Protein AF-A0A1F9YV49-F1 (afdb_monomer)

Sequence (266 aa):
MVKNIKLKANAKINLFLDILNKRKDGYHNLKTVFQEVSLSDEIYIEQIEIGIKIVCNDPNIPTDSRNLVYKAADLIKKYSKIDKGIQIKITKGIPVGAGLGGGSSDAASVLKGLNKMWQLKLSKKVLINIAKKIGADVPFFIEGGRCSATGIGDILKPVSVKKKEWYVIVKPCFEISTKYVYSQLTKINKNSKITEHYNELENVVIPIYPEIGKIKEKLVTYGAQFSLMSGSGSCVFGVINNEKIGNKITSLLKKDRYSAWLVHTV

pLDDT: mean 94.17, std 7.57, range [47.09, 98.81]

Nearest PDB structures (foldseek):
  4emd-assembly1_A  TM=9.322E-01  e=1.072E-25  Mycobacteroides abscessus ATCC 19977
  4ed4-assembly1_A  TM=9.105E-01  e=1.385E-24  Mycobacteroides abscessus ATCC 19977
  8ckh-assembly1_B  TM=8.987E-01  e=3.811E-24  Klebsiella pneumoniae
  3pyf-assembly1_A  TM=9.162E-01  e=1.112E-23  Mycobacterium tuberculosis
  2v8p-assembly2_B  TM=8.577E-01  e=4.472E-25  Aquifex aeolicus

Solvent-accessible surface area (backbone atoms only — not comparable to full-atom values): 14027 Å² total; per-residue (Å²): 114,57,65,59,52,79,47,73,19,44,24,40,39,40,58,20,37,41,61,74,45,80,45,95,87,73,49,48,36,31,43,34,28,43,35,31,27,63,50,33,24,41,39,36,40,35,65,43,78,70,57,81,46,51,46,60,76,50,86,87,56,68,57,46,80,86,23,48,46,45,47,30,50,52,52,53,29,65,72,67,71,52,76,70,7,34,38,37,40,40,43,78,61,46,66,75,57,25,34,27,53,41,64,33,14,44,14,26,39,47,44,55,46,50,36,59,33,65,62,65,76,70,50,70,70,57,53,30,62,56,24,58,77,70,36,49,60,12,26,50,50,60,72,48,39,32,28,40,23,28,52,71,46,60,47,74,44,81,48,91,76,93,67,88,47,33,32,34,40,36,37,60,102,63,68,35,58,55,71,58,57,64,69,64,63,83,72,76,70,80,81,85,66,93,58,86,68,42,45,58,54,50,78,59,44,29,83,79,41,52,65,57,51,52,51,36,52,50,38,36,76,60,65,23,82,43,53,46,50,14,60,65,16,42,20,34,33,19,42,28,96,42,68,72,57,26,54,53,38,32,53,53,41,42,73,72,70,36,50,54,42,69,34,32,58,91

Foldseek 3Di:
DAQKDKDWLFWKFWQAKAFDQQDPVRFTKIKTKIFTKPQTKMKMKGWDAADEFEAEPDPVADRDPVQLLNLLLVLVCVVQVPGIYMYMYIYDRDDPLFLGCHSLSNSLRSNVGCCVNVVVPDDLVRSLVSSVVRDLCNNDNSVHGIWIATDSNSRTDDDDDPDKWKKKKWADPDHDDLVVLSVQCPDRDPPPDPDSGDHSSCVRCCVVPVVQVVVQVLLVVLPFPGKDGGRNRDMIMGTHPDDVSNVSSQVVVVVVVIHMDMIIGD

Secondary structure (DSSP, 8-state):
--SEEEEEEEEEEEEEEEEEEE-TTS-EEEEEEEEEEEEEEEEEEEEESSSEEEEESSTTS--STTSHHHHHHHHHHHHHT---EEEEEEE--SPTTSSS-HHHHHHHHHHHHHHHHTT----HHHHHHHHTTT-TTHHHHHH-SEEEEETTTTEEEE----S--EEEEEE-S----HHHHHHT--------S--SS-BTTHHHHHHH-HHHHHHHHHHHHTT-SEEEE-TTSS-EEEEES-HHHHHHHHHHHHHTT-EEEEEEB-

Structure (mmCIF, N/CA/C/O backbone):
data_AF-A0A1F9YV49-F1
#
_entry.id   AF-A0A1F9YV49-F1
#
loop_
_atom_site.group_PDB
_atom_site.id
_atom_site.type_symbol
_atom_site.label_atom_id
_atom_site.label_alt_id
_atom_site.label_comp_id
_atom_site.label_asym_id
_atom_site.label_entity_id
_atom_site.label_seq_id
_atom_site.pdbx_PDB_ins_code
_atom_site.Cartn_x
_atom_site.Cartn_y
_atom_site.Cartn_z
_atom_site.occupancy
_atom_site.B_iso_or_equiv
_atom_site.auth_seq_id
_atom_site.auth_comp_id
_atom_site.auth_asym_id
_atom_site.auth_atom_id
_atom_site.pdbx_PDB_model_num
ATOM 1 N N . MET A 1 1 ? 16.330 -13.858 -19.205 1.00 77.94 1 MET A N 1
ATOM 2 C CA . MET A 1 1 ? 15.117 -13.019 -19.050 1.00 77.94 1 MET A CA 1
ATOM 3 C C . MET A 1 1 ? 13.896 -13.899 -19.242 1.00 77.94 1 MET A C 1
ATOM 5 O O . MET A 1 1 ? 13.931 -14.735 -20.136 1.00 77.94 1 MET A O 1
ATOM 9 N N . VAL A 1 2 ? 12.854 -13.749 -18.425 1.00 90.00 2 VAL A N 1
ATOM 10 C CA . VAL A 1 2 ? 11.573 -14.452 -18.645 1.00 90.00 2 VAL A CA 1
ATOM 11 C C . VAL A 1 2 ? 10.635 -13.573 -19.473 1.00 90.00 2 VAL A C 1
ATOM 13 O O . VAL A 1 2 ? 10.780 -12.352 -19.457 1.00 90.00 2 VAL A O 1
ATOM 16 N N . LYS A 1 3 ? 9.709 -14.177 -20.229 1.00 92.06 3 LYS A N 1
ATOM 17 C CA . LYS A 1 3 ? 8.757 -13.428 -21.072 1.00 92.06 3 LYS A CA 1
ATOM 18 C C . LYS A 1 3 ? 7.587 -12.844 -20.280 1.00 92.06 3 LYS A C 1
ATOM 20 O O . LYS A 1 3 ? 6.987 -11.878 -20.738 1.00 92.06 3 LYS A O 1
ATOM 25 N N . ASN A 1 4 ? 7.274 -13.415 -19.119 1.00 97.25 4 ASN A N 1
ATOM 26 C CA . ASN A 1 4 ? 6.215 -12.934 -18.243 1.00 97.25 4 ASN A CA 1
ATOM 27 C C . ASN A 1 4 ? 6.520 -13.204 -16.762 1.00 97.25 4 ASN A C 1
ATOM 29 O O . ASN A 1 4 ? 7.416 -13.983 -16.427 1.00 97.25 4 ASN A O 1
ATOM 33 N N . ILE A 1 5 ? 5.789 -12.528 -15.876 1.00 98.44 5 ILE A N 1
ATOM 34 C CA . ILE A 1 5 ? 5.844 -12.724 -14.426 1.00 98.44 5 ILE A CA 1
ATOM 35 C C . ILE A 1 5 ? 4.505 -12.349 -13.777 1.00 98.44 5 ILE A C 1
ATOM 37 O O . ILE A 1 5 ? 3.881 -11.360 -14.159 1.00 98.44 5 ILE A O 1
ATOM 41 N N . LYS A 1 6 ? 4.082 -13.121 -12.766 1.00 98.44 6 LYS A N 1
ATOM 42 C CA . LYS A 1 6 ? 2.935 -12.813 -11.896 1.00 98.44 6 LYS A CA 1
ATOM 43 C C . LYS A 1 6 ? 3.417 -12.440 -10.492 1.00 98.44 6 LYS A C 1
ATOM 45 O O . LYS A 1 6 ? 4.327 -13.077 -9.959 1.00 98.44 6 LYS A O 1
ATOM 50 N N . LEU A 1 7 ? 2.827 -11.404 -9.905 1.00 98.38 7 LEU A N 1
ATOM 51 C CA . LEU A 1 7 ? 3.205 -10.812 -8.621 1.00 98.38 7 LEU A CA 1
ATOM 52 C C . LEU A 1 7 ? 1.947 -10.475 -7.814 1.00 98.38 7 LEU A C 1
ATOM 54 O O . LEU A 1 7 ? 0.894 -10.200 -8.389 1.00 98.38 7 LEU A O 1
ATOM 58 N N . LYS A 1 8 ? 2.081 -10.450 -6.486 1.00 98.31 8 LYS A N 1
ATOM 59 C CA . LYS A 1 8 ? 1.086 -9.856 -5.588 1.00 98.31 8 LYS A CA 1
ATOM 60 C C . LYS A 1 8 ? 1.532 -8.454 -5.193 1.00 98.31 8 LYS A C 1
ATOM 62 O O . LYS A 1 8 ? 2.688 -8.276 -4.810 1.00 98.31 8 LYS A O 1
ATOM 67 N N . ALA A 1 9 ? 0.611 -7.502 -5.267 1.00 98.56 9 ALA A N 1
ATOM 68 C CA . ALA A 1 9 ? 0.773 -6.141 -4.779 1.00 98.56 9 ALA A CA 1
ATOM 69 C C . ALA A 1 9 ? -0.064 -5.992 -3.506 1.00 98.56 9 ALA A C 1
ATOM 71 O O . ALA A 1 9 ? -1.271 -5.784 -3.566 1.00 98.56 9 ALA A O 1
ATOM 72 N N . ASN A 1 10 ? 0.558 -6.194 -2.345 1.00 98.56 10 ASN A N 1
ATOM 73 C CA . ASN A 1 10 ? -0.125 -6.180 -1.050 1.00 98.56 10 ASN A CA 1
ATOM 74 C C . ASN A 1 10 ? -0.544 -4.767 -0.631 1.00 98.56 10 ASN A C 1
ATOM 76 O O . ASN A 1 10 ? 0.072 -3.782 -1.022 1.00 98.56 10 ASN A O 1
ATOM 80 N N . ALA A 1 11 ? -1.574 -4.661 0.196 1.00 98.44 11 ALA A N 1
ATOM 81 C CA . ALA A 1 11 ? -2.031 -3.420 0.792 1.00 98.44 11 ALA A CA 1
ATOM 82 C C . ALA A 1 11 ? -1.152 -3.037 1.982 1.00 98.44 11 ALA A C 1
ATOM 84 O O . ALA A 1 11 ? -0.384 -3.842 2.512 1.00 98.44 11 ALA A O 1
ATOM 85 N N . LYS A 1 12 ? -1.327 -1.805 2.454 1.00 97.88 12 LYS A N 1
ATOM 86 C CA . LYS A 1 12 ? -0.821 -1.363 3.751 1.00 97.88 12 LYS A CA 1
ATOM 87 C C . LYS A 1 12 ? -1.938 -0.883 4.659 1.00 97.88 12 LYS A C 1
ATOM 89 O O . LYS A 1 12 ? -2.999 -0.474 4.189 1.00 97.88 12 LYS A O 1
ATOM 94 N N . ILE A 1 13 ? -1.643 -0.845 5.949 1.00 97.69 13 ILE A N 1
ATOM 95 C CA . ILE A 1 13 ? -2.371 -0.068 6.953 1.00 97.69 13 ILE A CA 1
ATOM 96 C C . ILE A 1 13 ? -1.404 0.851 7.706 1.00 97.69 13 ILE A C 1
ATOM 98 O O . ILE A 1 13 ? -0.197 0.596 7.752 1.00 97.69 13 ILE A O 1
ATOM 102 N N . ASN A 1 14 ? -1.929 1.933 8.282 1.00 96.19 14 ASN A N 1
ATOM 103 C CA . ASN A 1 14 ? -1.192 2.818 9.185 1.00 96.19 14 ASN A CA 1
ATOM 104 C C . ASN A 1 14 ? -1.536 2.446 10.631 1.00 96.19 14 ASN A C 1
ATOM 106 O O . ASN A 1 14 ? -2.620 2.772 11.099 1.00 96.19 14 ASN A O 1
ATOM 110 N N . LEU A 1 15 ? -0.619 1.781 11.337 1.00 94.88 15 LEU A N 1
ATOM 111 C CA . LEU A 1 15 ? -0.770 1.478 12.769 1.00 94.88 15 LEU A CA 1
ATOM 112 C C . LEU A 1 15 ? -0.620 2.729 13.645 1.00 94.88 15 LEU A C 1
ATOM 114 O O . LEU A 1 15 ? -1.060 2.752 14.790 1.00 94.88 15 LEU A O 1
ATOM 118 N N . PHE A 1 16 ? 0.013 3.757 13.086 1.00 94.88 16 PHE A N 1
ATOM 119 C CA . PHE A 1 16 ? 0.186 5.075 13.669 1.00 94.88 16 PHE A CA 1
ATOM 120 C C . PHE A 1 16 ? 0.326 6.095 12.535 1.00 94.88 16 PHE A C 1
ATOM 122 O O . PHE A 1 16 ? 0.978 5.783 11.537 1.00 94.88 16 PHE A O 1
ATOM 129 N N . LEU A 1 17 ? -0.241 7.291 12.678 1.00 94.25 17 LEU A N 1
ATOM 130 C CA . LEU A 1 17 ? -0.086 8.423 11.769 1.00 94.25 17 LEU A CA 1
ATOM 131 C C . LEU A 1 17 ? -0.240 9.740 12.540 1.00 94.25 17 LEU A C 1
ATOM 133 O O . LEU A 1 17 ? -1.328 10.092 12.986 1.00 94.25 17 LEU A O 1
ATOM 137 N N . ASP A 1 18 ? 0.854 10.480 12.646 1.00 93.25 18 ASP A N 1
ATOM 138 C CA . ASP A 1 18 ? 0.924 11.792 13.281 1.00 93.25 18 ASP A CA 1
ATOM 139 C C . ASP A 1 18 ? 1.430 12.825 12.273 1.00 93.25 18 ASP A C 1
ATOM 141 O O . ASP A 1 18 ? 2.413 12.588 11.560 1.00 93.25 18 ASP A O 1
ATOM 145 N N . ILE A 1 19 ? 0.736 13.957 12.189 1.00 92.50 19 ILE A N 1
ATOM 146 C CA . ILE A 1 19 ? 1.076 15.051 11.282 1.00 92.50 19 ILE A CA 1
ATOM 147 C C . ILE A 1 19 ? 1.855 16.085 12.087 1.00 92.50 19 ILE A C 1
ATOM 149 O O . ILE A 1 19 ? 1.333 16.681 13.013 1.00 92.50 19 ILE A O 1
ATOM 153 N N . LEU A 1 20 ? 3.116 16.324 11.728 1.00 91.19 20 LEU A N 1
ATOM 154 C CA . LEU A 1 20 ? 4.028 17.137 12.536 1.00 91.19 20 LEU A CA 1
ATOM 155 C C . LEU A 1 20 ? 3.944 18.625 12.194 1.00 91.19 20 LEU A C 1
ATOM 157 O O . LEU A 1 20 ? 3.973 19.481 13.073 1.00 91.19 20 LEU A O 1
ATOM 161 N N . ASN A 1 21 ? 3.933 18.947 10.900 1.00 91.44 21 ASN A N 1
ATOM 162 C CA . ASN A 1 21 ? 3.817 20.313 10.391 1.00 91.44 21 ASN A CA 1
ATOM 163 C C . ASN A 1 21 ? 3.544 20.313 8.884 1.00 91.44 21 ASN A C 1
ATOM 165 O O . ASN A 1 21 ? 3.878 19.361 8.173 1.00 91.44 21 ASN A O 1
ATOM 169 N N . LYS A 1 22 ? 2.980 21.419 8.392 1.00 91.31 22 LYS A N 1
ATOM 170 C CA . LYS A 1 22 ? 2.869 21.704 6.961 1.00 91.31 22 LYS A CA 1
ATOM 171 C C . LYS A 1 22 ? 4.183 22.283 6.436 1.00 91.31 22 LYS A C 1
ATOM 173 O O . LYS A 1 22 ? 4.782 23.164 7.049 1.00 91.31 22 LYS A O 1
ATOM 178 N N . ARG A 1 23 ? 4.628 21.783 5.290 1.00 91.81 23 ARG A N 1
ATOM 179 C CA . ARG A 1 23 ? 5.847 22.195 4.594 1.00 91.81 23 ARG A CA 1
ATOM 180 C C . ARG A 1 23 ? 5.560 23.351 3.636 1.00 91.81 23 ARG A C 1
ATOM 182 O O . ARG A 1 23 ? 4.424 23.570 3.218 1.00 91.81 23 ARG A O 1
ATOM 189 N N . LYS A 1 24 ? 6.621 24.051 3.222 1.00 92.19 24 LYS A N 1
ATOM 190 C CA . LYS A 1 24 ? 6.543 25.135 2.222 1.00 92.19 24 LYS A CA 1
ATOM 191 C C . LYS A 1 24 ? 6.104 24.646 0.836 1.00 92.19 24 LYS A C 1
ATOM 193 O O . LYS A 1 24 ? 5.492 25.401 0.096 1.00 92.19 24 LYS A O 1
ATOM 198 N N . ASP A 1 25 ? 6.386 23.387 0.508 1.00 89.62 25 ASP A N 1
ATOM 199 C CA . ASP A 1 25 ? 6.012 22.732 -0.756 1.00 89.62 25 ASP A CA 1
ATOM 200 C C . ASP A 1 25 ? 4.554 22.220 -0.778 1.00 89.62 25 ASP A C 1
ATOM 202 O O . ASP A 1 25 ? 4.140 21.559 -1.728 1.00 89.62 25 ASP A O 1
ATOM 206 N N . GLY A 1 26 ? 3.764 22.508 0.263 1.00 86.50 26 GLY A N 1
ATOM 207 C CA . GLY A 1 26 ? 2.360 22.108 0.371 1.00 86.50 26 GLY A CA 1
ATOM 208 C C . GLY A 1 26 ? 2.129 20.701 0.931 1.00 86.50 26 GLY A C 1
ATOM 209 O O . GLY A 1 26 ? 0.985 20.369 1.248 1.00 86.50 26 GLY A O 1
ATOM 210 N N . TYR A 1 27 ? 3.182 19.896 1.113 1.00 90.00 27 TYR A N 1
ATOM 211 C CA . TYR A 1 27 ? 3.100 18.601 1.794 1.00 90.00 27 TYR A CA 1
ATOM 212 C C . TYR A 1 27 ? 3.111 18.761 3.318 1.00 90.00 27 TYR A C 1
ATOM 214 O O . TYR A 1 27 ? 3.221 19.862 3.854 1.00 90.00 27 TYR A O 1
ATOM 222 N N . HIS A 1 28 ? 3.010 17.642 4.033 1.00 92.38 28 HIS A N 1
ATOM 223 C CA . HIS A 1 28 ? 3.126 17.604 5.485 1.00 92.38 28 HIS A CA 1
ATOM 224 C C . HIS A 1 28 ? 4.261 16.674 5.891 1.00 92.38 28 HIS A C 1
ATOM 226 O O . HIS A 1 28 ? 4.399 15.580 5.345 1.00 92.38 28 HIS A O 1
ATOM 232 N N . ASN A 1 29 ? 5.070 17.118 6.851 1.00 93.31 29 ASN A N 1
ATOM 233 C CA . ASN A 1 29 ? 5.962 16.213 7.555 1.00 93.31 29 ASN A CA 1
ATOM 234 C C . ASN A 1 29 ? 5.110 15.354 8.492 1.00 93.31 29 ASN A C 1
ATOM 236 O O . ASN A 1 29 ? 4.282 15.888 9.230 1.00 93.31 29 ASN A O 1
ATOM 240 N N . LEU A 1 30 ? 5.320 14.045 8.468 1.00 94.00 30 LEU A N 1
ATOM 241 C CA . LEU A 1 30 ? 4.557 13.076 9.239 1.00 94.00 30 LEU A CA 1
ATOM 242 C C . LEU A 1 30 ? 5.473 12.066 9.928 1.00 94.00 30 LEU A C 1
ATOM 244 O O . LEU A 1 30 ? 6.631 11.886 9.543 1.00 94.00 30 LEU A O 1
ATOM 248 N N . LYS A 1 31 ? 4.936 11.405 10.950 1.00 94.62 31 LYS A N 1
ATOM 249 C CA . LYS A 1 31 ? 5.499 10.208 11.575 1.00 94.62 31 LYS A CA 1
ATOM 250 C C . LYS A 1 31 ? 4.447 9.111 11.490 1.00 94.62 31 LYS A C 1
ATOM 252 O O . LYS A 1 31 ? 3.323 9.297 11.938 1.00 94.62 31 LYS A O 1
ATOM 257 N N . THR A 1 32 ? 4.788 7.970 10.906 1.00 95.38 32 THR A N 1
ATOM 258 C CA . THR A 1 32 ? 3.835 6.872 10.687 1.00 95.38 32 THR A CA 1
ATOM 259 C C . THR A 1 32 ? 4.480 5.518 10.940 1.00 95.38 32 THR A C 1
ATOM 261 O O . THR A 1 32 ? 5.698 5.371 10.829 1.00 95.38 32 THR A O 1
ATOM 264 N N . VAL A 1 33 ? 3.662 4.519 11.259 1.00 96.00 33 VAL A N 1
ATOM 265 C CA . VAL A 1 33 ? 4.060 3.108 11.245 1.00 96.00 33 VAL A CA 1
ATOM 266 C C . VAL A 1 33 ? 3.201 2.388 10.216 1.00 96.00 33 VAL A C 1
ATOM 268 O O . VAL A 1 33 ? 1.996 2.226 10.399 1.00 96.00 33 VAL A O 1
ATOM 271 N N . PHE A 1 34 ? 3.824 1.979 9.117 1.00 97.06 34 PHE A N 1
ATOM 272 C CA . PHE A 1 34 ? 3.189 1.187 8.072 1.00 97.06 34 PHE A CA 1
ATOM 273 C C . PHE A 1 34 ? 3.297 -0.303 8.381 1.00 97.06 34 PHE A C 1
ATOM 275 O O . PHE A 1 34 ? 4.349 -0.771 8.821 1.00 97.06 34 PHE A O 1
ATOM 282 N N . GLN A 1 35 ? 2.237 -1.046 8.076 1.00 97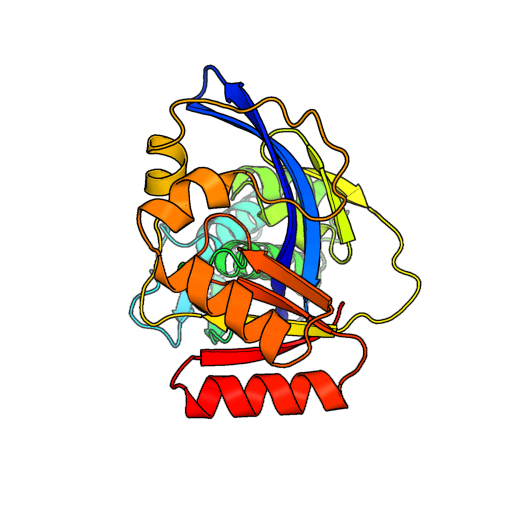.50 35 GLN A N 1
ATOM 283 C CA . GLN A 1 35 ? 2.226 -2.505 8.045 1.00 97.50 35 GLN A CA 1
ATOM 284 C C . GLN A 1 35 ? 1.685 -2.988 6.700 1.00 97.50 35 GLN A C 1
ATOM 286 O O . GLN A 1 35 ? 0.565 -2.639 6.334 1.00 97.50 35 GLN A O 1
ATOM 291 N N . GLU A 1 36 ? 2.446 -3.823 5.999 1.00 98.06 36 GLU A N 1
ATOM 292 C CA . GLU A 1 36 ? 2.007 -4.539 4.799 1.00 98.06 36 GLU A CA 1
ATOM 293 C C . GLU A 1 36 ? 1.091 -5.709 5.192 1.00 98.06 36 GLU A C 1
ATOM 295 O O . GLU A 1 36 ? 1.392 -6.467 6.116 1.00 98.06 36 GLU A O 1
ATOM 300 N N . VAL A 1 37 ? -0.048 -5.860 4.523 1.00 98.31 37 VAL A N 1
ATOM 301 C CA . VAL A 1 37 ? -1.064 -6.862 4.873 1.00 98.31 37 VAL A CA 1
ATOM 302 C C . VAL A 1 37 ? -1.479 -7.693 3.667 1.00 98.31 37 VAL A C 1
ATOM 304 O O . VAL A 1 37 ? -1.375 -7.253 2.530 1.00 98.31 37 VAL A O 1
ATOM 307 N N . SER A 1 38 ? -1.979 -8.902 3.914 1.00 98.06 38 SER A N 1
ATOM 308 C CA . SER A 1 38 ? -2.208 -9.924 2.884 1.00 98.06 38 SER A CA 1
ATOM 309 C C . SER A 1 38 ? -3.298 -9.619 1.843 1.00 98.06 38 SER A C 1
ATOM 311 O O . SER A 1 38 ? -3.379 -10.324 0.831 1.00 98.06 38 SER A O 1
ATOM 313 N N . LEU A 1 39 ? -4.124 -8.583 2.045 1.00 98.56 39 LEU A N 1
ATOM 314 C CA . LEU A 1 39 ? -5.030 -8.087 1.002 1.00 98.56 39 LEU A CA 1
ATOM 315 C C . LEU A 1 39 ? -4.196 -7.541 -0.152 1.00 98.56 39 LEU A C 1
ATOM 317 O O . LEU A 1 39 ? -3.339 -6.700 0.074 1.00 98.56 39 LEU A O 1
ATOM 321 N N . SER A 1 40 ? -4.428 -8.010 -1.371 1.00 98.56 40 SER A N 1
ATOM 322 C CA . SER A 1 40 ? -3.549 -7.702 -2.498 1.00 98.56 40 SER A CA 1
ATOM 323 C C . SER A 1 40 ? -4.300 -7.547 -3.808 1.00 98.56 40 SER A C 1
ATOM 325 O O . SER A 1 40 ? -5.389 -8.091 -3.989 1.00 98.56 40 SER A O 1
ATOM 327 N N . ASP A 1 41 ? -3.677 -6.813 -4.721 1.00 98.62 41 ASP A N 1
ATOM 328 C CA . ASP A 1 41 ? -3.950 -6.885 -6.148 1.00 98.62 41 ASP A CA 1
ATOM 329 C C . ASP A 1 41 ? -3.049 -7.948 -6.793 1.00 98.62 41 ASP A C 1
ATOM 331 O O . ASP A 1 41 ? -1.984 -8.299 -6.268 1.00 98.62 41 ASP A O 1
ATOM 335 N N . GLU A 1 42 ? -3.451 -8.448 -7.959 1.00 98.69 42 GLU A N 1
ATOM 336 C CA . GLU A 1 42 ? -2.595 -9.297 -8.787 1.00 98.69 42 GLU A CA 1
ATOM 337 C C . GLU A 1 42 ? -2.047 -8.512 -9.977 1.00 98.69 42 GLU A C 1
ATOM 339 O O . GLU A 1 42 ? -2.805 -7.942 -10.766 1.00 98.69 42 GLU A O 1
ATOM 344 N N . ILE A 1 43 ? -0.724 -8.539 -10.136 1.00 98.81 43 ILE A N 1
ATOM 345 C CA . ILE A 1 43 ? -0.021 -7.921 -11.258 1.00 98.81 43 ILE A CA 1
ATOM 346 C C . ILE A 1 43 ? 0.548 -9.017 -12.146 1.00 98.81 43 ILE A C 1
ATOM 348 O O . ILE A 1 43 ? 1.322 -9.860 -11.692 1.00 98.81 43 ILE A O 1
ATOM 352 N N . TYR A 1 44 ? 0.199 -8.985 -13.424 1.00 98.75 44 TYR A N 1
ATOM 353 C CA . TYR A 1 44 ? 0.810 -9.817 -14.448 1.00 98.75 44 TYR A CA 1
ATOM 354 C C . TYR A 1 44 ? 1.500 -8.921 -15.471 1.00 98.75 44 TYR A C 1
ATOM 356 O O . TYR A 1 44 ? 0.897 -7.986 -15.990 1.00 98.75 44 TYR A O 1
ATOM 364 N N . ILE A 1 45 ? 2.775 -9.187 -15.731 1.00 98.69 45 ILE A N 1
ATOM 365 C CA . ILE A 1 45 ? 3.589 -8.437 -16.686 1.00 98.69 45 ILE A CA 1
ATOM 366 C C . ILE A 1 45 ? 4.025 -9.406 -17.767 1.00 98.69 45 ILE A C 1
ATOM 368 O O . ILE A 1 45 ? 4.546 -10.474 -17.452 1.00 98.69 45 ILE A O 1
ATOM 372 N N . GLU A 1 46 ? 3.875 -9.012 -19.020 1.00 98.12 46 GLU A N 1
ATOM 373 C CA . GLU A 1 46 ? 4.393 -9.749 -20.164 1.00 98.12 46 GLU A CA 1
ATOM 374 C C . GLU A 1 46 ? 5.106 -8.821 -21.139 1.00 98.12 46 GLU A C 1
ATOM 376 O O . GLU A 1 46 ? 4.763 -7.647 -21.289 1.00 98.12 46 GLU A O 1
ATOM 381 N N . GLN A 1 47 ? 6.136 -9.350 -21.787 1.00 97.19 47 GLN A N 1
ATOM 382 C CA . GLN A 1 47 ? 6.848 -8.638 -22.833 1.00 97.19 47 GLN A CA 1
ATOM 383 C C . GLN A 1 47 ? 5.996 -8.614 -24.110 1.00 97.19 47 GLN A C 1
ATOM 385 O O . GLN A 1 47 ? 5.527 -9.655 -24.563 1.00 97.19 47 GLN A O 1
ATOM 390 N N . ILE A 1 48 ? 5.864 -7.434 -24.708 1.00 96.69 48 ILE A N 1
ATOM 391 C CA . ILE A 1 48 ? 5.289 -7.222 -26.043 1.00 96.69 48 ILE A CA 1
ATOM 392 C C . ILE A 1 48 ? 6.338 -6.545 -26.934 1.00 96.69 48 ILE A C 1
ATOM 394 O O . ILE A 1 48 ? 7.458 -6.283 -26.488 1.00 96.69 48 ILE A O 1
ATOM 398 N N . GLU A 1 49 ? 6.003 -6.272 -28.192 1.00 91.94 49 GLU A N 1
ATOM 399 C CA . GLU A 1 49 ? 6.947 -5.663 -29.133 1.00 91.94 49 GLU A CA 1
ATOM 400 C C . GLU A 1 49 ? 7.322 -4.235 -28.716 1.00 91.94 49 GLU A C 1
ATOM 402 O O . GLU A 1 49 ? 8.487 -3.966 -28.424 1.00 91.94 49 GLU A O 1
ATOM 407 N N . ILE A 1 50 ? 6.338 -3.334 -28.613 1.00 93.12 50 ILE A N 1
ATOM 408 C CA . ILE A 1 50 ? 6.567 -1.894 -28.423 1.00 93.12 50 ILE A CA 1
ATOM 409 C C . ILE A 1 50 ? 5.615 -1.318 -27.364 1.00 93.12 50 ILE A C 1
ATOM 411 O O . ILE A 1 50 ? 4.477 -1.759 -27.210 1.00 93.12 50 ILE A O 1
ATOM 415 N N . GLY A 1 51 ? 6.088 -0.299 -26.642 1.00 94.81 51 GLY A N 1
ATOM 416 C CA . GLY A 1 51 ? 5.255 0.550 -25.786 1.00 94.81 51 GLY A CA 1
ATOM 417 C C . GLY A 1 51 ? 5.001 0.019 -24.372 1.00 94.81 51 GLY A C 1
ATOM 418 O O . GLY A 1 51 ? 5.614 -0.945 -23.913 1.00 94.81 51 GLY A O 1
ATOM 419 N N . ILE A 1 52 ? 4.122 0.712 -23.648 1.00 98.12 52 ILE A N 1
ATOM 420 C CA . ILE A 1 52 ? 3.628 0.321 -22.323 1.00 98.12 52 ILE A CA 1
ATOM 421 C C . ILE A 1 52 ? 2.108 0.273 -22.424 1.00 98.12 52 ILE A C 1
ATOM 423 O O . ILE A 1 52 ? 1.472 1.304 -22.635 1.00 98.12 52 ILE A O 1
ATOM 427 N N . LYS A 1 53 ? 1.529 -0.915 -22.268 1.00 98.25 53 LYS A N 1
ATOM 428 C CA . LYS A 1 53 ? 0.080 -1.122 -22.292 1.00 98.25 53 LYS A CA 1
ATOM 429 C C . LYS A 1 53 ? -0.402 -1.578 -20.925 1.00 98.25 53 LYS A C 1
ATOM 431 O O . LYS A 1 53 ? 0.156 -2.513 -20.359 1.00 98.25 53 LYS A O 1
ATOM 436 N N . ILE A 1 54 ? -1.448 -0.945 -20.405 1.00 98.56 54 ILE A N 1
ATOM 437 C CA . ILE A 1 54 ? -2.065 -1.331 -19.133 1.00 98.56 54 ILE A CA 1
ATOM 438 C C . ILE A 1 54 ? -3.472 -1.850 -19.405 1.00 98.56 54 ILE A C 1
ATOM 440 O O . ILE A 1 54 ? -4.229 -1.252 -20.165 1.00 98.56 54 ILE A O 1
ATOM 444 N N . VAL A 1 55 ? -3.822 -2.963 -18.769 1.00 98.06 55 VAL A N 1
ATOM 445 C CA . VAL A 1 55 ? -5.179 -3.513 -18.745 1.00 98.06 55 VAL A CA 1
ATOM 446 C C . VAL A 1 55 ? -5.588 -3.662 -17.286 1.00 98.06 55 VAL A C 1
ATOM 448 O O . VAL A 1 55 ? -4.842 -4.234 -16.497 1.00 98.06 55 VAL A O 1
ATOM 451 N N . CYS A 1 56 ? -6.761 -3.158 -16.916 1.00 97.75 56 CYS A N 1
ATOM 452 C CA . CYS A 1 56 ? -7.289 -3.233 -15.556 1.00 97.75 56 CYS A CA 1
ATOM 453 C C . CYS A 1 56 ? -8.698 -3.830 -15.590 1.00 97.75 56 CYS A C 1
ATOM 455 O O . CYS A 1 56 ? -9.452 -3.558 -16.521 1.00 97.75 56 CYS A O 1
ATOM 457 N N . ASN A 1 57 ? -9.051 -4.649 -14.597 1.00 96.75 57 ASN A N 1
ATOM 458 C CA . ASN A 1 57 ? -10.421 -5.152 -14.442 1.00 96.75 57 ASN A CA 1
ATOM 459 C C . ASN A 1 57 ? -11.397 -4.086 -13.910 1.00 96.75 57 ASN A C 1
ATOM 461 O O . ASN A 1 57 ? -12.603 -4.260 -14.052 1.00 96.75 57 ASN A O 1
ATOM 465 N N . ASP A 1 58 ? -10.890 -3.015 -13.296 1.00 94.75 58 ASP A N 1
ATOM 466 C CA . ASP A 1 58 ? -11.688 -1.866 -12.864 1.00 94.75 58 ASP A CA 1
ATOM 467 C C . ASP A 1 58 ? -11.640 -0.757 -13.934 1.00 94.75 58 ASP A C 1
ATOM 469 O O . ASP A 1 58 ? -10.554 -0.212 -14.177 1.00 94.75 58 ASP A O 1
ATOM 473 N N . PRO A 1 59 ? -12.778 -0.406 -14.568 1.00 93.25 59 PRO A N 1
ATOM 474 C CA . PRO A 1 59 ? -12.831 0.597 -15.632 1.00 93.25 59 PRO A CA 1
ATOM 475 C C . PRO A 1 59 ? -12.585 2.031 -15.139 1.00 93.25 59 PRO A C 1
ATOM 477 O O . PRO A 1 59 ? -12.294 2.907 -15.951 1.00 93.25 59 PRO A O 1
ATOM 480 N N . ASN A 1 60 ? -12.677 2.290 -13.830 1.00 90.94 60 ASN A N 1
ATOM 481 C CA . ASN A 1 60 ? -12.455 3.623 -13.263 1.00 90.94 60 ASN A CA 1
ATOM 482 C C . ASN A 1 60 ? -10.967 3.940 -13.062 1.00 90.94 60 ASN A C 1
ATOM 484 O O . ASN A 1 60 ? -10.601 5.082 -12.774 1.00 90.94 60 ASN A O 1
ATOM 488 N N . ILE A 1 61 ? -10.094 2.940 -13.200 1.00 93.44 61 ILE A N 1
ATOM 489 C CA . ILE A 1 61 ? -8.652 3.114 -13.070 1.00 93.44 61 ILE A CA 1
ATOM 490 C C . ILE A 1 61 ? -8.061 3.509 -14.429 1.00 93.44 61 ILE A C 1
ATOM 492 O O . ILE A 1 61 ? -8.171 2.740 -15.385 1.00 93.44 61 ILE A O 1
ATOM 496 N N . PRO A 1 62 ? -7.370 4.665 -14.533 1.00 95.06 62 PRO A N 1
ATOM 497 C CA . PRO A 1 62 ? -6.708 5.060 -15.771 1.00 95.06 62 PRO A CA 1
ATOM 498 C C . PRO A 1 62 ? -5.720 3.991 -16.240 1.00 95.06 62 PRO A C 1
ATOM 500 O O . PRO A 1 62 ? -4.945 3.467 -15.442 1.00 95.06 62 PRO A O 1
ATOM 503 N N . THR A 1 63 ? -5.690 3.701 -17.535 1.00 96.88 63 THR A N 1
ATOM 504 C CA . THR A 1 63 ? -4.742 2.754 -18.154 1.00 96.88 63 THR A CA 1
ATOM 505 C C . THR A 1 63 ? -3.658 3.456 -18.981 1.00 96.88 63 THR A C 1
ATOM 507 O O . THR A 1 63 ? -2.944 2.823 -19.756 1.00 96.88 63 THR A O 1
ATOM 510 N N . ASP A 1 64 ? -3.508 4.767 -18.789 1.00 95.88 64 ASP A N 1
ATOM 511 C CA . ASP A 1 64 ? -2.552 5.638 -19.475 1.00 95.88 64 ASP A CA 1
ATOM 512 C C . ASP A 1 64 ? -1.466 6.182 -18.519 1.00 95.88 64 ASP A C 1
ATOM 514 O O . ASP A 1 64 ? -1.277 5.692 -17.401 1.00 95.88 64 ASP A O 1
ATOM 518 N N . SER A 1 65 ? -0.743 7.221 -18.952 1.00 96.19 65 SER A N 1
ATOM 519 C CA . SER A 1 65 ? 0.356 7.857 -18.213 1.00 96.19 65 SER A CA 1
ATOM 520 C C . SER A 1 65 ? -0.042 8.498 -16.877 1.00 96.19 65 SER A C 1
ATOM 522 O O . SER A 1 65 ? 0.830 8.809 -16.055 1.00 96.19 65 SER A O 1
ATOM 524 N N . ARG A 1 66 ? -1.344 8.661 -16.605 1.00 95.38 66 ARG A N 1
ATOM 525 C CA . ARG A 1 66 ? -1.845 9.098 -15.294 1.00 95.38 66 ARG A CA 1
ATOM 526 C C . ARG A 1 66 ? -1.670 8.008 -14.232 1.00 95.38 66 ARG A C 1
ATOM 528 O O . ARG A 1 66 ? -1.543 8.342 -13.053 1.00 95.38 66 ARG A O 1
ATOM 535 N N . ASN A 1 67 ? -1.604 6.732 -14.623 1.00 97.25 67 ASN A N 1
ATOM 536 C CA . ASN A 1 67 ? -1.438 5.600 -13.710 1.00 97.25 67 ASN A CA 1
ATOM 537 C C . ASN A 1 67 ? 0.003 5.499 -13.168 1.00 97.25 67 ASN A C 1
ATOM 539 O O . ASN A 1 67 ? 0.979 5.585 -13.916 1.00 97.25 67 ASN A O 1
ATOM 543 N N . LEU A 1 68 ? 0.159 5.259 -11.861 1.00 97.94 68 LEU A N 1
ATOM 544 C CA . LEU A 1 68 ? 1.472 5.065 -11.231 1.00 97.94 68 LEU A CA 1
ATOM 545 C C . LEU A 1 68 ? 2.223 3.847 -11.788 1.00 97.94 68 LEU A C 1
ATOM 547 O O . LEU A 1 68 ? 3.449 3.876 -11.864 1.00 97.94 68 LEU A O 1
ATOM 551 N N . VAL A 1 69 ? 1.504 2.812 -12.231 1.00 98.44 69 VAL A N 1
ATOM 552 C CA . VAL A 1 69 ? 2.071 1.644 -12.921 1.00 98.44 69 VAL A CA 1
ATOM 553 C C . VAL A 1 69 ? 2.756 2.041 -14.225 1.00 98.44 69 VAL A C 1
ATOM 555 O O . VAL A 1 69 ? 3.869 1.584 -14.488 1.00 98.44 69 VAL A O 1
ATOM 558 N N . TYR A 1 70 ? 2.144 2.937 -15.008 1.00 98.50 70 TYR A N 1
ATOM 559 C CA . TYR A 1 70 ? 2.763 3.456 -16.227 1.00 98.50 70 TYR A CA 1
ATOM 560 C C . TYR A 1 70 ? 4.065 4.180 -15.889 1.00 98.50 70 TYR A C 1
ATOM 562 O O . TYR A 1 70 ? 5.107 3.911 -16.482 1.00 98.50 70 TYR A O 1
ATOM 570 N N . LYS A 1 71 ? 4.025 5.067 -14.887 1.00 98.44 71 LYS A N 1
ATOM 571 C CA . LYS A 1 71 ? 5.201 5.824 -14.434 1.00 98.44 71 LYS A CA 1
ATOM 572 C C . LYS A 1 71 ? 6.319 4.901 -13.944 1.00 98.44 71 LYS A C 1
ATOM 574 O O . LYS A 1 71 ? 7.482 5.143 -14.254 1.00 98.44 71 LYS A O 1
ATOM 579 N N . ALA A 1 72 ? 5.982 3.836 -13.214 1.00 98.56 72 ALA A N 1
ATOM 580 C CA . ALA A 1 72 ? 6.940 2.831 -12.757 1.00 98.56 72 ALA A CA 1
ATOM 581 C C . ALA A 1 72 ? 7.648 2.140 -13.926 1.00 98.56 72 ALA A C 1
ATOM 583 O O . ALA A 1 72 ? 8.879 2.089 -13.962 1.00 98.56 72 ALA A O 1
ATOM 584 N N . ALA A 1 73 ? 6.863 1.650 -14.886 1.00 98.31 73 ALA A N 1
ATOM 585 C CA . ALA A 1 73 ? 7.349 1.022 -16.103 1.00 98.31 73 ALA A CA 1
ATOM 586 C C . ALA A 1 73 ? 8.256 1.951 -16.918 1.00 98.31 73 ALA A C 1
ATOM 588 O O . ALA A 1 73 ? 9.374 1.578 -17.267 1.00 98.31 73 ALA A O 1
ATOM 589 N N . ASP A 1 74 ? 7.795 3.171 -17.183 1.00 98.00 74 ASP A N 1
ATOM 590 C CA . ASP A 1 74 ? 8.528 4.169 -17.960 1.00 98.00 74 ASP A CA 1
ATOM 591 C C . ASP A 1 74 ? 9.867 4.532 -17.298 1.00 98.00 74 ASP A C 1
ATOM 593 O O . ASP A 1 74 ? 10.916 4.509 -17.946 1.00 98.00 74 ASP A O 1
ATOM 597 N N . LEU A 1 75 ? 9.871 4.780 -15.983 1.00 98.19 75 LEU A N 1
ATOM 598 C CA . LEU A 1 75 ? 11.089 5.141 -15.257 1.00 98.19 75 LEU A CA 1
ATOM 599 C C . LEU A 1 75 ? 12.129 4.019 -15.246 1.00 98.19 75 LEU A C 1
ATOM 601 O O . LEU A 1 75 ? 13.311 4.297 -15.452 1.00 98.19 75 LEU A O 1
ATOM 605 N N . ILE A 1 76 ? 11.731 2.763 -15.016 1.00 97.81 76 ILE A N 1
ATOM 606 C CA . ILE A 1 76 ? 12.695 1.654 -14.996 1.00 97.81 76 ILE A CA 1
ATOM 607 C C . ILE A 1 76 ? 13.167 1.275 -16.407 1.00 97.81 76 ILE A C 1
ATOM 609 O O . ILE A 1 76 ? 14.336 0.920 -16.565 1.00 97.81 76 ILE A O 1
ATOM 613 N N . LYS A 1 77 ? 12.326 1.429 -17.444 1.00 96.69 77 LYS A N 1
ATOM 614 C CA . LYS A 1 77 ? 12.751 1.330 -18.854 1.00 96.69 77 LYS A CA 1
ATOM 615 C C . LYS A 1 77 ? 13.826 2.361 -19.175 1.00 96.69 77 LYS A C 1
ATOM 617 O O . LYS A 1 77 ? 14.913 1.990 -19.609 1.00 96.69 77 LYS A O 1
ATOM 622 N N . LYS A 1 78 ? 13.567 3.637 -18.871 1.00 96.25 78 LYS A N 1
ATOM 623 C CA . LYS A 1 78 ? 14.529 4.736 -19.066 1.00 96.25 78 LYS A CA 1
ATOM 624 C C . LYS A 1 78 ? 15.824 4.511 -18.290 1.00 96.25 78 LYS A C 1
ATOM 626 O O . LYS A 1 78 ? 16.903 4.717 -18.834 1.00 96.25 78 LYS A O 1
ATOM 631 N N . TYR A 1 79 ? 15.728 4.045 -17.045 1.00 96.94 79 TYR A N 1
ATOM 632 C CA . TYR A 1 79 ? 16.897 3.750 -16.213 1.00 96.94 79 TYR A CA 1
ATOM 633 C C . TYR A 1 79 ? 17.756 2.613 -16.788 1.00 96.94 79 TYR A C 1
ATOM 635 O O . TYR A 1 79 ? 18.980 2.707 -16.793 1.00 96.94 79 TYR A O 1
ATOM 643 N N . SER A 1 80 ? 17.121 1.545 -17.277 1.00 95.19 80 SER A N 1
ATOM 644 C CA . SER A 1 80 ? 17.805 0.349 -17.792 1.00 95.19 80 SER A CA 1
ATOM 645 C C . SER A 1 80 ? 18.175 0.417 -19.275 1.00 95.19 80 SER A C 1
ATOM 647 O O . SER A 1 80 ? 18.877 -0.470 -19.753 1.00 95.19 80 SER A O 1
ATOM 649 N N . LYS A 1 81 ? 17.717 1.448 -20.000 1.00 95.12 81 LYS A N 1
ATOM 650 C CA . LYS A 1 81 ? 17.857 1.589 -21.460 1.00 95.12 81 LYS A CA 1
ATOM 651 C C . LYS A 1 81 ? 17.310 0.381 -22.238 1.00 95.12 81 LYS A C 1
ATOM 653 O O . LYS A 1 81 ? 17.818 0.037 -23.300 1.00 95.12 81 LYS A O 1
ATOM 658 N N . ILE A 1 82 ? 16.275 -0.272 -21.705 1.00 92.56 82 ILE A N 1
ATOM 659 C CA . ILE A 1 82 ? 15.582 -1.377 -22.377 1.00 92.56 82 ILE A CA 1
ATOM 660 C C . ILE A 1 82 ? 14.401 -0.824 -23.169 1.00 92.56 82 ILE A C 1
ATOM 662 O O . ILE A 1 82 ? 13.480 -0.244 -22.593 1.00 92.56 82 ILE A O 1
ATOM 666 N N . ASP A 1 83 ? 14.397 -1.073 -24.477 1.00 89.38 83 ASP A N 1
ATOM 667 C CA . ASP A 1 83 ? 13.354 -0.566 -25.378 1.00 89.38 83 ASP A CA 1
ATOM 668 C C . ASP A 1 83 ? 12.136 -1.504 -25.522 1.00 89.38 83 ASP A C 1
ATOM 670 O O . ASP A 1 83 ? 11.038 -1.092 -25.887 1.00 89.38 83 ASP A O 1
ATOM 674 N N . LYS A 1 84 ? 12.272 -2.766 -25.105 1.00 91.81 84 LYS A N 1
ATOM 675 C CA . LYS A 1 84 ? 11.224 -3.799 -25.202 1.00 91.81 84 LYS A CA 1
ATOM 676 C C . LYS A 1 84 ? 9.864 -3.339 -24.676 1.00 91.81 84 LYS A C 1
ATOM 678 O O . LYS A 1 84 ? 9.776 -2.817 -23.558 1.00 91.81 84 LYS A O 1
ATOM 683 N N . GLY A 1 85 ? 8.801 -3.579 -25.436 1.00 96.00 85 GLY A N 1
ATOM 684 C CA . GLY A 1 85 ? 7.441 -3.308 -24.993 1.00 96.00 85 GLY A CA 1
ATOM 685 C C . GLY A 1 85 ? 7.009 -4.166 -23.799 1.00 96.00 85 GLY A C 1
ATOM 686 O O . GLY A 1 85 ? 7.506 -5.278 -23.597 1.00 96.00 85 GLY A O 1
ATOM 687 N N . ILE A 1 86 ? 6.069 -3.658 -22.998 1.00 97.75 86 ILE A N 1
ATOM 688 C CA . ILE A 1 86 ? 5.429 -4.427 -21.920 1.00 97.75 86 ILE A CA 1
ATOM 689 C C . ILE A 1 86 ? 3.913 -4.218 -21.879 1.00 97.75 86 ILE A C 1
ATOM 691 O O . ILE A 1 86 ? 3.423 -3.097 -22.021 1.00 97.75 86 ILE A O 1
ATOM 695 N N . GLN A 1 87 ? 3.181 -5.301 -21.628 1.00 98.50 87 GLN A N 1
ATOM 696 C CA . GLN A 1 87 ? 1.783 -5.264 -21.220 1.00 98.50 87 GLN A CA 1
ATOM 697 C C . GLN A 1 87 ? 1.694 -5.612 -19.730 1.00 98.50 87 GLN A C 1
ATOM 699 O O . GLN A 1 87 ? 2.296 -6.578 -19.264 1.00 98.50 87 GLN A O 1
ATOM 704 N N . ILE A 1 88 ? 0.956 -4.802 -18.974 1.00 98.69 88 ILE A N 1
ATOM 705 C CA . ILE A 1 88 ? 0.738 -4.969 -17.539 1.00 98.69 88 ILE A CA 1
ATOM 706 C C . ILE A 1 88 ? -0.759 -5.133 -17.308 1.00 98.69 88 ILE A C 1
ATOM 708 O O . ILE A 1 88 ? -1.538 -4.208 -17.536 1.00 98.69 88 ILE A O 1
ATOM 712 N N . LYS A 1 89 ? -1.163 -6.313 -16.844 1.00 98.75 89 LYS A N 1
ATOM 713 C CA . LYS A 1 89 ? -2.528 -6.597 -16.415 1.00 98.75 89 LYS A CA 1
ATOM 714 C C . LYS A 1 89 ? -2.625 -6.464 -14.898 1.00 98.75 89 LYS A C 1
ATOM 716 O O . LYS A 1 89 ? -1.863 -7.098 -14.170 1.00 98.75 89 LYS A O 1
ATOM 721 N N . ILE A 1 90 ? -3.580 -5.663 -14.445 1.00 98.69 90 ILE A N 1
ATOM 722 C CA . ILE A 1 90 ? -3.882 -5.397 -13.041 1.00 98.69 90 ILE A CA 1
ATOM 723 C C . ILE A 1 90 ? -5.244 -6.019 -12.734 1.00 98.69 90 ILE A C 1
ATOM 725 O O . ILE A 1 90 ? -6.237 -5.706 -13.392 1.00 98.69 90 ILE A O 1
ATOM 729 N N . THR A 1 91 ? -5.292 -6.899 -11.737 1.00 98.56 91 THR A N 1
ATOM 730 C CA . THR A 1 91 ? -6.549 -7.399 -11.167 1.00 98.56 91 THR A CA 1
ATOM 731 C C . THR A 1 91 ? -6.694 -6.829 -9.766 1.00 98.56 91 THR A C 1
ATOM 733 O O . THR A 1 91 ? -5.983 -7.247 -8.851 1.00 98.56 91 THR A O 1
ATOM 736 N N . LYS A 1 92 ? -7.587 -5.850 -9.612 1.00 97.69 92 LYS A N 1
ATOM 737 C CA . LYS A 1 92 ? -7.827 -5.148 -8.357 1.00 97.69 92 LYS A CA 1
ATOM 738 C C . LYS A 1 92 ? -8.554 -6.040 -7.354 1.00 97.69 92 LYS A C 1
ATOM 740 O O . LYS A 1 92 ? -9.659 -6.507 -7.623 1.00 97.69 92 LYS A O 1
ATOM 745 N N . GLY A 1 93 ? -7.924 -6.237 -6.202 1.00 97.00 93 GLY A N 1
ATOM 746 C CA . GLY A 1 93 ? -8.499 -6.793 -4.978 1.00 97.00 93 GLY A CA 1
ATOM 747 C C . GLY A 1 93 ? -8.456 -5.800 -3.810 1.00 97.00 93 GLY A C 1
ATOM 748 O O . GLY A 1 93 ? -9.286 -5.880 -2.904 1.00 97.00 93 GLY A O 1
ATOM 749 N N . ILE A 1 94 ? -7.537 -4.829 -3.841 1.00 97.19 94 ILE A N 1
ATOM 750 C CA . ILE A 1 94 ? -7.474 -3.710 -2.903 1.00 97.19 94 ILE A CA 1
ATOM 751 C C . ILE A 1 94 ? -8.503 -2.657 -3.328 1.00 97.19 94 ILE A C 1
ATOM 753 O O . ILE A 1 94 ? -8.438 -2.156 -4.455 1.00 97.19 94 ILE A O 1
ATOM 757 N N . PRO A 1 95 ? -9.411 -2.247 -2.428 1.00 93.44 95 PRO A N 1
ATOM 758 C CA . PRO A 1 95 ? -10.356 -1.189 -2.733 1.00 93.44 95 PRO A CA 1
ATOM 759 C C . PRO A 1 95 ? -9.686 0.141 -3.096 1.00 93.44 95 PRO A C 1
ATOM 761 O O . PRO A 1 95 ? -8.764 0.612 -2.420 1.00 93.44 95 PRO A O 1
ATOM 764 N N . VAL A 1 96 ? -10.199 0.770 -4.150 1.00 89.38 96 VAL A N 1
ATOM 765 C CA . VAL A 1 96 ? -9.750 2.076 -4.643 1.00 89.38 96 VAL A CA 1
ATOM 766 C C . VAL A 1 96 ? -10.129 3.182 -3.645 1.00 89.38 96 VAL A C 1
ATOM 768 O O . VAL A 1 96 ? -11.079 3.043 -2.874 1.00 89.38 96 VAL A O 1
ATOM 771 N N . GLY A 1 97 ? -9.314 4.244 -3.573 1.00 82.81 97 GLY A N 1
ATOM 772 C CA . GLY A 1 97 ? -9.616 5.435 -2.760 1.00 82.81 97 GLY A CA 1
ATOM 773 C C . GLY A 1 97 ? -9.722 5.189 -1.247 1.00 82.81 97 GLY A C 1
ATOM 774 O O . GLY A 1 97 ? -10.347 5.965 -0.530 1.00 82.81 97 GLY A O 1
ATOM 775 N N . ALA A 1 98 ? -9.147 4.087 -0.756 1.00 88.25 98 ALA A N 1
ATOM 776 C CA . ALA A 1 98 ? -9.461 3.547 0.566 1.00 88.25 98 ALA A CA 1
ATOM 777 C C . ALA A 1 98 ? -8.376 3.762 1.636 1.00 88.25 98 ALA A C 1
ATOM 779 O O . ALA A 1 98 ? -8.485 3.234 2.739 1.00 88.25 98 ALA A O 1
ATOM 780 N N . GLY A 1 99 ? -7.291 4.473 1.315 1.00 92.69 99 GLY A N 1
ATOM 781 C CA . GLY A 1 99 ? -6.180 4.681 2.253 1.00 92.69 99 GLY A CA 1
ATOM 782 C C . GLY A 1 99 ? -5.279 3.452 2.451 1.00 92.69 99 GLY A C 1
ATOM 783 O O . GLY A 1 99 ? -4.489 3.412 3.396 1.00 92.69 99 GLY A O 1
ATOM 784 N N . LEU A 1 100 ? -5.358 2.463 1.554 1.00 96.94 100 LEU A N 1
ATOM 785 C CA . LEU A 1 100 ? -4.628 1.185 1.626 1.00 96.94 100 LEU A CA 1
ATOM 786 C C . LEU A 1 100 ? -3.379 1.106 0.731 1.00 96.94 100 LEU A C 1
ATOM 788 O O . LEU A 1 100 ? -2.692 0.090 0.713 1.00 96.94 100 LEU A O 1
ATOM 792 N N . GLY A 1 101 ? -3.074 2.164 -0.025 1.00 95.94 101 GLY A N 1
ATOM 793 C CA . GLY A 1 101 ? -1.857 2.241 -0.841 1.00 95.94 101 GLY A CA 1
ATOM 794 C C . GLY A 1 101 ? -1.844 1.372 -2.107 1.00 95.94 101 GLY A C 1
ATOM 795 O O . GLY A 1 101 ? -0.772 1.186 -2.671 1.00 95.94 101 GLY A O 1
ATOM 796 N N . GLY A 1 102 ? -2.995 0.877 -2.583 1.00 96.81 102 GLY A N 1
ATOM 797 C CA . GLY A 1 102 ? -3.072 -0.072 -3.709 1.00 96.81 102 GLY A CA 1
ATOM 798 C C . GLY A 1 102 ? -2.311 0.372 -4.965 1.00 96.81 102 GLY A C 1
ATOM 799 O O . GLY A 1 102 ? -1.405 -0.322 -5.405 1.00 96.81 102 GLY A O 1
ATOM 800 N N . GLY A 1 103 ? -2.566 1.580 -5.485 1.00 96.88 103 GLY A N 1
ATOM 801 C CA . GLY A 1 103 ? -1.848 2.074 -6.674 1.00 96.88 103 GLY A CA 1
ATOM 802 C C . GLY A 1 103 ? -0.330 2.224 -6.479 1.00 96.88 103 GLY A C 1
AT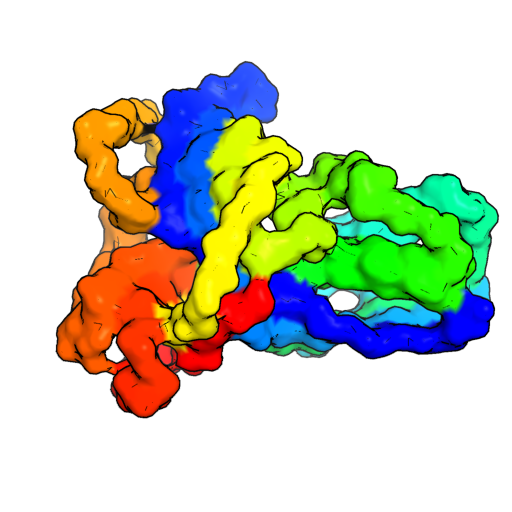OM 803 O O . GLY A 1 103 ? 0.444 2.028 -7.416 1.00 96.88 103 GLY A O 1
ATOM 804 N N . SER A 1 104 ? 0.116 2.538 -5.258 1.00 97.75 104 SER A N 1
ATOM 805 C CA . SER A 1 104 ? 1.544 2.594 -4.920 1.00 97.75 104 SER A CA 1
ATOM 806 C C . SER A 1 104 ? 2.164 1.197 -4.852 1.00 97.75 104 SER A C 1
ATOM 808 O O . SER A 1 104 ? 3.304 1.012 -5.280 1.00 97.75 104 SER A O 1
ATOM 810 N N . SER A 1 105 ? 1.408 0.215 -4.356 1.00 98.56 105 SER A N 1
ATOM 811 C CA . SER A 1 105 ? 1.810 -1.191 -4.328 1.00 98.56 105 SER A CA 1
ATOM 812 C C . SER A 1 105 ? 1.907 -1.783 -5.731 1.00 98.56 105 SER A C 1
ATOM 814 O O . SER A 1 105 ? 2.901 -2.438 -6.053 1.00 98.56 105 SER A O 1
ATOM 816 N N . ASP A 1 106 ? 0.943 -1.473 -6.603 1.00 98.75 106 ASP A N 1
ATOM 817 C CA . ASP A 1 106 ? 0.951 -1.870 -8.014 1.00 98.75 106 ASP A CA 1
ATOM 818 C C . ASP A 1 106 ? 2.227 -1.358 -8.707 1.00 98.75 106 ASP A C 1
ATOM 820 O O . ASP A 1 106 ? 2.969 -2.119 -9.335 1.00 98.75 106 ASP A O 1
ATOM 824 N N . ALA A 1 107 ? 2.546 -0.072 -8.523 1.00 98.75 107 ALA A N 1
ATOM 825 C CA . ALA A 1 107 ? 3.746 0.555 -9.073 1.00 98.75 107 ALA A CA 1
ATOM 826 C C . ALA A 1 107 ? 5.048 -0.076 -8.544 1.00 98.75 107 ALA A C 1
ATOM 828 O O . ALA A 1 107 ? 5.952 -0.394 -9.322 1.00 98.75 107 ALA A O 1
ATOM 829 N N . ALA A 1 108 ? 5.150 -0.299 -7.231 1.00 98.69 108 ALA A N 1
ATOM 830 C CA . ALA A 1 108 ? 6.307 -0.956 -6.624 1.00 98.69 108 ALA A CA 1
ATOM 831 C C . ALA A 1 108 ? 6.473 -2.403 -7.116 1.00 98.69 108 ALA A C 1
ATOM 833 O O . ALA A 1 108 ? 7.593 -2.856 -7.367 1.00 98.69 108 ALA A O 1
ATOM 834 N N . SER A 1 109 ? 5.362 -3.115 -7.303 1.00 98.75 109 SER A N 1
ATOM 835 C CA . SER A 1 109 ? 5.342 -4.479 -7.829 1.00 98.75 109 SER A CA 1
ATOM 836 C C . SER A 1 109 ? 5.844 -4.519 -9.267 1.00 98.75 109 SER A C 1
ATOM 838 O O . SER A 1 109 ? 6.655 -5.377 -9.599 1.00 98.75 109 SER A O 1
ATOM 840 N N . VAL A 1 110 ? 5.483 -3.539 -10.098 1.00 98.75 110 VAL A N 1
ATOM 841 C CA . VAL A 1 110 ? 6.020 -3.396 -11.461 1.00 98.75 110 VAL A CA 1
ATOM 842 C C . VAL A 1 110 ? 7.527 -3.142 -11.455 1.00 98.75 110 VAL A C 1
ATOM 844 O O . VAL A 1 110 ? 8.247 -3.802 -12.203 1.00 98.75 110 VAL A O 1
ATOM 847 N N . LEU A 1 111 ? 8.041 -2.283 -10.566 1.00 98.75 111 LEU A N 1
ATOM 848 C CA . LEU A 1 111 ? 9.490 -2.087 -10.415 1.00 98.75 111 LEU A CA 1
ATOM 849 C C . LEU A 1 111 ? 10.212 -3.391 -10.035 1.00 98.75 111 LEU A C 1
ATOM 851 O O . LEU A 1 111 ? 11.201 -3.759 -10.672 1.00 98.75 111 LEU A O 1
ATOM 855 N N . LYS A 1 112 ? 9.713 -4.115 -9.022 1.00 98.62 112 LYS A N 1
ATOM 856 C CA . LYS A 1 112 ? 10.277 -5.411 -8.596 1.00 98.62 112 LYS A CA 1
ATOM 857 C C . LYS A 1 112 ? 10.197 -6.454 -9.716 1.00 98.62 112 LYS A C 1
ATOM 859 O O . LYS A 1 112 ? 11.160 -7.183 -9.958 1.00 98.62 112 LYS A O 1
ATOM 864 N N . GLY A 1 113 ? 9.060 -6.500 -10.404 1.00 98.38 113 GLY A N 1
ATOM 865 C CA . GLY A 1 113 ? 8.768 -7.411 -11.500 1.00 98.38 113 GLY A CA 1
ATOM 866 C C . GLY A 1 113 ? 9.710 -7.232 -12.673 1.00 98.38 113 GLY A C 1
ATOM 867 O O . GLY A 1 113 ? 10.360 -8.190 -13.078 1.00 98.38 113 GLY A O 1
ATOM 868 N N . LEU A 1 114 ? 9.843 -6.002 -13.167 1.00 98.31 114 LEU A N 1
ATOM 869 C CA . LEU A 1 114 ? 10.723 -5.675 -14.287 1.00 98.31 114 LEU A CA 1
ATOM 870 C C . LEU A 1 114 ? 12.202 -5.848 -13.926 1.00 98.31 114 LEU A C 1
ATOM 872 O O . LEU A 1 114 ? 12.951 -6.412 -14.722 1.00 98.31 114 LEU A O 1
ATOM 876 N N . ASN A 1 115 ? 12.613 -5.487 -12.702 1.00 98.44 115 ASN A N 1
ATOM 877 C CA . ASN A 1 115 ? 13.967 -5.769 -12.208 1.00 98.44 115 ASN A CA 1
ATOM 878 C C . ASN A 1 115 ? 14.305 -7.270 -12.284 1.00 98.44 115 ASN A C 1
ATOM 880 O O . ASN A 1 115 ? 15.389 -7.642 -12.739 1.00 98.44 115 ASN A O 1
ATOM 884 N N . LYS A 1 116 ? 13.363 -8.141 -11.890 1.00 97.88 116 LYS A N 1
ATOM 885 C CA . LYS A 1 116 ? 13.523 -9.603 -11.958 1.00 97.88 116 LYS A CA 1
ATOM 886 C C . LYS A 1 116 ? 13.426 -10.134 -13.393 1.00 97.88 116 LYS A C 1
ATOM 888 O O . LYS A 1 116 ? 14.275 -10.919 -13.810 1.00 97.88 116 LYS A O 1
ATOM 893 N N . MET A 1 117 ? 12.422 -9.700 -14.153 1.00 96.88 117 MET A N 1
ATOM 894 C CA . MET A 1 117 ? 12.124 -10.173 -15.510 1.00 96.88 117 MET A CA 1
ATOM 895 C C . MET A 1 117 ? 13.274 -9.885 -16.480 1.00 96.88 117 MET A C 1
ATOM 897 O O . MET A 1 117 ? 13.703 -10.774 -17.225 1.00 96.88 117 MET A O 1
ATOM 901 N N . TRP A 1 118 ? 13.821 -8.670 -16.408 1.00 96.81 118 TRP A N 1
ATOM 902 C CA . TRP A 1 118 ? 14.959 -8.225 -17.211 1.00 96.81 118 TRP A CA 1
ATOM 903 C C . TRP A 1 118 ? 16.322 -8.522 -16.582 1.00 96.81 118 TRP A C 1
ATOM 905 O O . TRP A 1 118 ? 17.339 -8.208 -17.186 1.00 96.81 118 TRP A O 1
ATOM 915 N N . GLN A 1 119 ? 16.357 -9.167 -15.409 1.00 96.62 119 GLN A N 1
ATOM 916 C CA . GLN A 1 119 ? 17.592 -9.533 -14.705 1.00 96.62 119 GLN A CA 1
ATOM 917 C C . GLN A 1 119 ? 18.540 -8.338 -14.491 1.00 96.62 119 GLN A C 1
ATOM 919 O O . GLN A 1 119 ? 19.757 -8.483 -14.572 1.00 96.62 119 GLN A O 1
ATOM 924 N N . LEU A 1 120 ? 17.987 -7.158 -14.188 1.00 97.06 120 LEU A N 1
ATOM 925 C CA . LEU A 1 120 ? 18.763 -5.919 -14.046 1.00 97.06 120 LEU A CA 1
ATOM 926 C C . LEU A 1 120 ? 19.669 -5.915 -12.807 1.00 97.06 120 LEU A C 1
ATOM 928 O O . LEU A 1 120 ? 20.597 -5.116 -12.727 1.00 97.06 120 LEU A O 1
ATOM 932 N N . LYS A 1 121 ? 19.377 -6.780 -11.823 1.00 97.25 121 LYS A N 1
ATOM 933 C CA . LYS A 1 121 ? 20.105 -6.889 -10.545 1.00 97.25 121 LYS A CA 1
ATOM 934 C C . LYS A 1 121 ? 20.207 -5.548 -9.797 1.00 97.25 121 LYS A C 1
ATOM 936 O O . LYS A 1 121 ? 21.167 -5.314 -9.065 1.00 97.25 121 LYS A O 1
ATOM 941 N N . LEU A 1 122 ? 19.207 -4.671 -9.942 1.00 98.12 122 LEU A N 1
ATOM 942 C CA . LEU A 1 122 ? 19.167 -3.409 -9.207 1.00 98.12 122 LEU A CA 1
ATOM 943 C C . LEU A 1 122 ? 19.003 -3.687 -7.714 1.00 98.12 122 LEU A C 1
ATOM 945 O O . LEU A 1 122 ? 18.155 -4.488 -7.307 1.00 98.12 122 LEU A O 1
ATOM 949 N N . SER A 1 123 ? 19.798 -2.993 -6.900 1.00 97.88 123 SER A N 1
ATOM 950 C CA . SER A 1 123 ? 19.706 -3.086 -5.446 1.00 97.88 123 SER A CA 1
ATOM 951 C C . SER A 1 123 ? 18.408 -2.461 -4.929 1.00 97.88 123 SER A C 1
ATOM 953 O O . SER A 1 123 ? 17.829 -1.568 -5.558 1.00 97.88 123 SER A O 1
ATOM 955 N N . LYS A 1 124 ? 17.977 -2.873 -3.728 1.00 96.75 124 LYS A N 1
ATOM 956 C CA . LYS A 1 124 ? 16.798 -2.292 -3.063 1.00 96.75 124 LYS A CA 1
ATOM 957 C C . LYS A 1 124 ? 16.903 -0.762 -2.961 1.00 96.75 124 LYS A C 1
ATOM 959 O O . LYS A 1 124 ? 15.944 -0.061 -3.265 1.00 96.75 124 LYS A O 1
ATOM 964 N N . LYS A 1 125 ? 18.092 -0.238 -2.635 1.00 96.69 125 LYS A N 1
ATOM 965 C CA . LYS A 1 125 ? 18.371 1.207 -2.554 1.00 96.69 125 LYS A CA 1
ATOM 966 C C . LYS A 1 125 ? 18.112 1.930 -3.882 1.00 96.69 125 LYS A C 1
ATOM 968 O O . LYS A 1 125 ? 17.519 3.005 -3.885 1.00 96.69 125 LYS A O 1
ATOM 973 N N . VAL A 1 126 ? 18.517 1.340 -5.010 1.00 98.06 126 VAL A N 1
ATOM 974 C CA . VAL A 1 126 ? 18.256 1.911 -6.344 1.00 98.06 126 VAL A CA 1
ATOM 975 C C . VAL A 1 126 ? 16.759 1.907 -6.652 1.00 98.06 126 VAL A C 1
ATOM 977 O O . VAL A 1 126 ? 16.227 2.928 -7.083 1.00 98.06 126 VAL A O 1
ATOM 980 N N . LEU A 1 127 ? 16.060 0.803 -6.369 1.00 98.31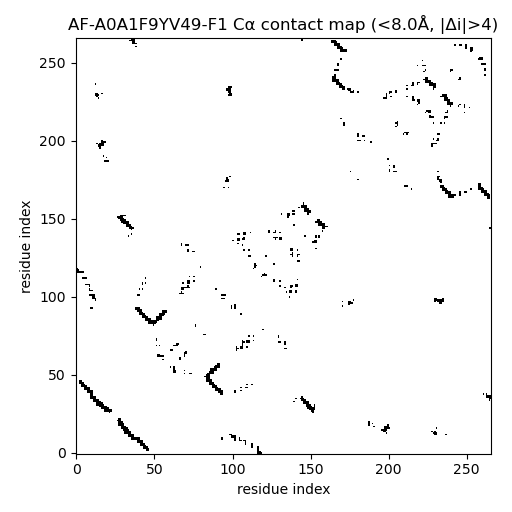 127 LEU A N 1
ATOM 981 C CA . LEU A 1 127 ? 14.610 0.719 -6.566 1.00 98.31 127 LEU A CA 1
ATOM 982 C C . LEU A 1 127 ? 13.848 1.740 -5.713 1.00 98.31 127 LEU A C 1
ATOM 984 O O . LEU A 1 127 ? 12.934 2.382 -6.223 1.00 98.31 127 LEU A O 1
ATOM 988 N N . ILE A 1 128 ? 14.251 1.948 -4.456 1.00 97.19 128 ILE A N 1
ATOM 989 C CA . ILE A 1 128 ? 13.678 2.977 -3.576 1.00 97.19 128 ILE A CA 1
ATOM 990 C C . ILE A 1 128 ? 13.871 4.377 -4.172 1.00 97.19 128 ILE A C 1
ATOM 992 O O . ILE A 1 128 ? 12.932 5.170 -4.196 1.00 97.19 128 ILE A O 1
ATOM 996 N N . ASN A 1 129 ? 15.054 4.683 -4.710 1.00 96.62 129 ASN A N 1
ATOM 997 C CA . ASN A 1 129 ? 15.312 5.984 -5.334 1.00 96.62 129 ASN A CA 1
ATOM 998 C C . ASN A 1 129 ? 14.445 6.230 -6.579 1.00 96.62 129 ASN A C 1
ATOM 1000 O O . ASN A 1 129 ? 14.025 7.362 -6.816 1.00 96.62 129 ASN A O 1
ATOM 1004 N N . ILE A 1 130 ? 14.156 5.189 -7.366 1.00 97.88 130 ILE A N 1
ATOM 1005 C CA . ILE A 1 130 ? 13.198 5.276 -8.478 1.00 97.88 130 ILE A CA 1
ATOM 1006 C C . ILE A 1 130 ? 11.776 5.457 -7.928 1.00 97.88 130 ILE A C 1
ATOM 1008 O O . ILE A 1 130 ? 11.056 6.349 -8.372 1.00 97.88 130 ILE A O 1
ATOM 1012 N N . ALA A 1 131 ? 11.393 4.668 -6.921 1.00 97.56 131 ALA A N 1
ATOM 1013 C CA . ALA A 1 131 ? 10.073 4.694 -6.298 1.00 97.56 131 ALA A CA 1
ATOM 1014 C C . ALA A 1 131 ? 9.691 6.071 -5.734 1.00 97.56 131 ALA A C 1
ATOM 1016 O O . ALA A 1 131 ? 8.559 6.514 -5.921 1.00 97.56 131 ALA A O 1
ATOM 1017 N N . LYS A 1 132 ? 10.644 6.796 -5.131 1.00 95.38 132 LYS A N 1
ATOM 1018 C CA . LYS A 1 132 ? 10.434 8.166 -4.626 1.00 95.38 132 LYS A CA 1
ATOM 1019 C C . LYS A 1 132 ? 9.954 9.151 -5.696 1.00 95.38 132 LYS A C 1
ATOM 1021 O O . LYS A 1 132 ? 9.263 10.108 -5.368 1.00 95.38 132 LYS A O 1
ATOM 1026 N N . LYS A 1 133 ? 10.287 8.918 -6.971 1.00 95.94 133 LYS A N 1
ATOM 1027 C CA . LYS A 1 133 ? 9.841 9.755 -8.100 1.00 95.94 133 LYS A CA 1
ATOM 1028 C C . LYS A 1 133 ? 8.406 9.450 -8.546 1.00 95.94 133 LYS A C 1
ATOM 1030 O O . LYS A 1 133 ? 7.858 10.191 -9.355 1.00 95.94 133 LYS A O 1
ATOM 1035 N N . ILE A 1 134 ? 7.815 8.358 -8.058 1.00 96.38 134 ILE A N 1
ATOM 1036 C CA . ILE A 1 134 ? 6.482 7.884 -8.454 1.00 96.38 134 ILE A CA 1
ATOM 1037 C C . ILE A 1 134 ? 5.428 8.331 -7.440 1.00 96.38 134 ILE A C 1
ATOM 1039 O O . ILE A 1 134 ? 4.380 8.840 -7.833 1.00 96.38 134 ILE A O 1
ATOM 1043 N N . GLY A 1 135 ? 5.700 8.152 -6.144 1.00 92.94 135 GLY A N 1
ATOM 1044 C CA . GLY A 1 135 ? 4.795 8.546 -5.065 1.00 92.94 135 GLY A CA 1
ATOM 1045 C C . GLY A 1 135 ? 5.363 8.245 -3.677 1.00 92.94 135 GLY A C 1
ATOM 1046 O O . GLY A 1 135 ? 6.240 7.397 -3.536 1.00 92.94 135 GLY A O 1
ATOM 1047 N N . ALA A 1 136 ? 4.843 8.928 -2.652 1.00 91.00 136 ALA A N 1
ATOM 1048 C CA . ALA A 1 136 ? 5.372 8.876 -1.283 1.00 91.00 136 ALA A CA 1
ATOM 1049 C C . ALA A 1 136 ? 5.310 7.477 -0.638 1.00 91.00 136 ALA A C 1
ATOM 1051 O O . ALA A 1 136 ? 6.239 7.093 0.066 1.00 91.00 136 ALA A O 1
ATOM 1052 N N . ASP A 1 137 ? 4.266 6.696 -0.938 1.00 95.38 137 ASP A N 1
ATOM 1053 C CA . ASP A 1 137 ? 4.075 5.342 -0.391 1.00 95.38 137 ASP A CA 1
ATOM 1054 C C . ASP A 1 137 ? 4.802 4.250 -1.207 1.00 95.38 137 ASP A C 1
ATOM 1056 O O . ASP A 1 137 ? 4.955 3.123 -0.741 1.00 95.38 137 ASP A O 1
ATOM 1060 N N . VAL A 1 138 ? 5.262 4.533 -2.433 1.00 97.75 138 VAL A N 1
ATOM 1061 C CA . VAL A 1 138 ? 5.903 3.517 -3.298 1.00 97.75 138 VAL A CA 1
ATOM 1062 C C . VAL A 1 138 ? 7.202 2.967 -2.683 1.00 97.75 138 VAL A C 1
ATOM 1064 O O . VAL A 1 138 ? 7.397 1.750 -2.725 1.00 97.75 138 VAL A O 1
ATOM 1067 N N . PRO A 1 139 ? 8.081 3.788 -2.062 1.00 97.88 139 PRO A N 1
ATOM 1068 C CA . PRO A 1 139 ? 9.237 3.295 -1.316 1.00 97.88 139 PRO A CA 1
ATOM 1069 C C . PRO A 1 139 ? 8.888 2.240 -0.266 1.00 97.88 139 PRO A C 1
ATOM 1071 O O . PRO A 1 139 ? 9.617 1.257 -0.145 1.00 97.88 139 PRO A O 1
ATOM 1074 N N . PHE A 1 140 ? 7.773 2.411 0.457 1.00 98.12 140 PHE A N 1
ATOM 1075 C CA . PHE A 1 140 ? 7.354 1.461 1.488 1.00 98.12 140 PHE A CA 1
ATOM 1076 C C . PHE A 1 140 ? 7.112 0.078 0.888 1.00 98.12 140 PHE A C 1
ATOM 1078 O O . PHE A 1 140 ? 7.625 -0.909 1.402 1.00 98.12 140 PHE A O 1
ATOM 1085 N N . PHE A 1 141 ? 6.433 0.005 -0.256 1.00 98.38 141 PHE A N 1
ATOM 1086 C CA . PHE A 1 141 ? 6.189 -1.267 -0.931 1.00 98.38 141 PHE A CA 1
ATOM 1087 C C . PHE A 1 141 ? 7.439 -1.864 -1.583 1.00 98.38 141 PHE A C 1
ATOM 1089 O O . PHE A 1 141 ? 7.470 -3.068 -1.831 1.00 98.38 141 PHE A O 1
ATOM 1096 N N . ILE A 1 142 ? 8.498 -1.086 -1.840 1.00 98.19 142 ILE A N 1
ATOM 1097 C CA . ILE A 1 142 ? 9.812 -1.656 -2.182 1.00 98.19 142 ILE A CA 1
ATOM 1098 C C . ILE A 1 142 ? 10.459 -2.304 -0.954 1.00 98.19 142 ILE A C 1
ATOM 1100 O O . ILE A 1 142 ? 11.002 -3.405 -1.080 1.00 98.19 142 ILE A O 1
ATOM 1104 N N . GLU A 1 143 ? 10.374 -1.650 0.206 1.00 97.56 143 GLU A N 1
ATOM 1105 C CA . GLU A 1 143 ? 10.936 -2.141 1.466 1.00 97.56 143 GLU A CA 1
ATOM 1106 C C . GLU A 1 143 ? 10.216 -3.397 1.977 1.00 97.56 143 GLU A C 1
ATOM 1108 O O . GLU A 1 143 ? 10.874 -4.428 2.149 1.00 97.56 143 GLU A O 1
ATOM 1113 N N . GLY A 1 144 ? 8.887 -3.317 2.107 1.00 96.44 144 GLY A N 1
ATOM 1114 C CA . GLY A 1 144 ? 7.976 -4.362 2.579 1.00 96.44 144 GLY A CA 1
ATOM 1115 C C . GLY A 1 144 ? 7.860 -4.475 4.106 1.00 96.44 144 GLY A C 1
ATOM 1116 O O . GLY A 1 144 ? 8.586 -3.827 4.863 1.00 96.44 144 GLY A O 1
ATOM 1117 N N . GLY A 1 145 ? 6.938 -5.327 4.560 1.00 96.62 145 GLY A N 1
ATOM 1118 C CA . GLY A 1 145 ? 6.772 -5.709 5.965 1.00 96.62 145 GLY A CA 1
ATOM 1119 C C . GLY A 1 145 ? 6.267 -4.570 6.856 1.00 96.62 145 GLY A C 1
ATOM 1120 O O . GLY A 1 145 ? 5.238 -3.952 6.575 1.00 96.62 145 GLY A O 1
ATOM 1121 N N . ARG A 1 146 ? 6.973 -4.290 7.960 1.00 97.31 146 ARG A N 1
ATOM 1122 C CA . ARG A 1 146 ? 6.669 -3.173 8.871 1.00 97.31 146 ARG A CA 1
ATOM 1123 C C . ARG A 1 146 ? 7.768 -2.127 8.819 1.00 97.31 146 ARG A C 1
ATOM 1125 O O . ARG A 1 146 ? 8.947 -2.446 8.958 1.00 97.31 146 ARG A O 1
ATOM 1132 N N . CYS A 1 147 ? 7.377 -0.865 8.684 1.00 97.00 147 CYS A N 1
ATOM 1133 C CA . CYS A 1 147 ? 8.308 0.257 8.699 1.00 97.00 147 CYS A CA 1
ATOM 1134 C C . CYS A 1 147 ? 7.780 1.390 9.570 1.00 97.00 147 CYS A C 1
ATOM 1136 O O . CYS A 1 147 ? 6.629 1.801 9.442 1.00 97.00 147 CYS A O 1
ATOM 1138 N N . SER A 1 148 ? 8.660 1.956 10.390 1.00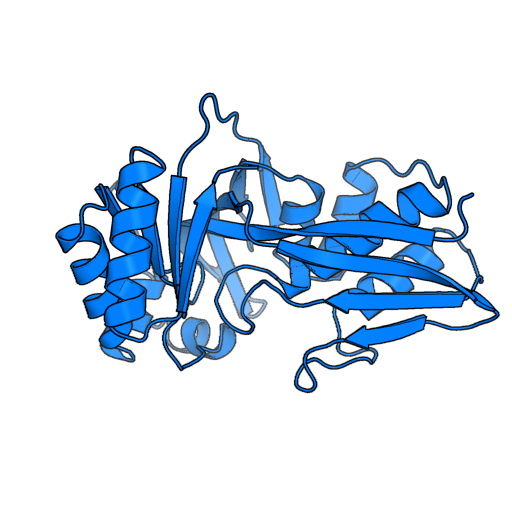 96.69 148 S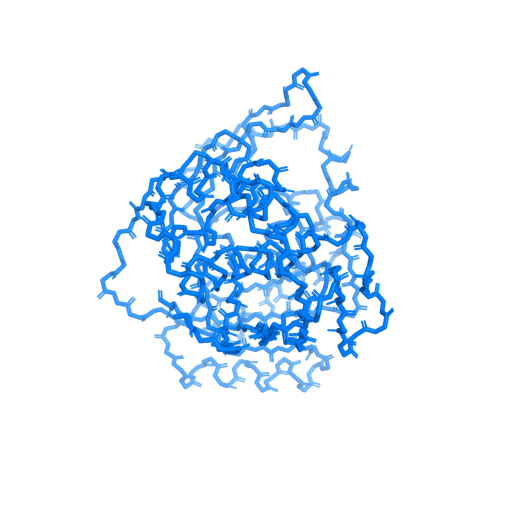ER A N 1
ATOM 1139 C CA . SER A 1 148 ? 8.477 3.332 10.850 1.00 96.69 148 SER A CA 1
ATOM 1140 C C . SER A 1 148 ? 8.916 4.277 9.735 1.00 96.69 148 SER A C 1
ATOM 1142 O O . SER A 1 148 ? 9.898 3.991 9.045 1.00 96.69 148 SER A O 1
ATOM 1144 N N . ALA A 1 149 ? 8.190 5.371 9.528 1.00 95.88 149 ALA A N 1
ATOM 1145 C CA . ALA A 1 149 ? 8.513 6.335 8.490 1.00 95.88 149 ALA A CA 1
ATOM 1146 C C . ALA A 1 149 ? 8.373 7.784 8.958 1.00 95.88 149 ALA A C 1
ATOM 1148 O O . ALA A 1 149 ? 7.506 8.109 9.775 1.00 95.88 149 ALA A O 1
ATOM 1149 N N . THR A 1 150 ? 9.237 8.640 8.416 1.00 95.44 150 THR A N 1
ATOM 1150 C CA . THR A 1 150 ? 9.237 10.096 8.610 1.00 95.44 150 THR A CA 1
ATOM 1151 C C . THR A 1 150 ? 9.305 10.833 7.264 1.00 95.44 150 THR A C 1
ATOM 1153 O O . THR A 1 150 ? 9.185 10.218 6.199 1.00 95.44 150 THR A O 1
ATOM 1156 N N . GLY A 1 151 ? 9.459 12.161 7.287 1.00 93.69 151 GLY A N 1
ATOM 1157 C CA . GLY A 1 151 ? 9.404 12.988 6.079 1.00 93.69 151 GLY A CA 1
ATOM 1158 C C . GLY A 1 151 ? 7.965 13.095 5.593 1.00 93.69 151 GLY A C 1
ATOM 1159 O O . GLY A 1 151 ? 7.074 13.322 6.403 1.00 93.69 151 GLY A O 1
ATOM 1160 N N . ILE A 1 152 ? 7.719 12.877 4.303 1.00 92.75 152 ILE A N 1
ATOM 1161 C CA . ILE A 1 152 ? 6.348 12.759 3.768 1.00 92.75 152 ILE A CA 1
ATOM 1162 C C . ILE A 1 152 ? 5.833 11.306 3.807 1.00 92.75 152 ILE A C 1
ATOM 1164 O O . ILE A 1 152 ? 4.852 10.981 3.144 1.00 92.75 152 ILE A O 1
ATOM 1168 N N . GLY A 1 153 ? 6.517 10.427 4.552 1.00 91.69 153 GLY A N 1
ATOM 1169 C CA . GLY A 1 153 ? 6.309 8.974 4.563 1.00 91.69 153 GLY A CA 1
ATOM 1170 C C . GLY A 1 153 ? 7.349 8.182 3.761 1.00 91.69 153 GLY A C 1
ATOM 1171 O O . GLY A 1 153 ? 7.251 6.963 3.679 1.00 91.69 153 GLY A O 1
ATOM 1172 N N . ASP A 1 154 ? 8.360 8.849 3.198 1.00 91.38 154 ASP A N 1
ATOM 1173 C CA . ASP A 1 154 ? 9.335 8.271 2.263 1.00 91.38 154 ASP A CA 1
ATOM 1174 C C . ASP A 1 154 ? 10.709 7.950 2.890 1.00 91.38 154 ASP A C 1
ATOM 1176 O O . ASP A 1 154 ? 11.586 7.383 2.225 1.00 91.38 154 ASP A O 1
ATOM 1180 N N . ILE A 1 155 ? 10.930 8.331 4.152 1.00 93.25 155 ILE A N 1
ATOM 1181 C CA . ILE A 1 155 ? 12.1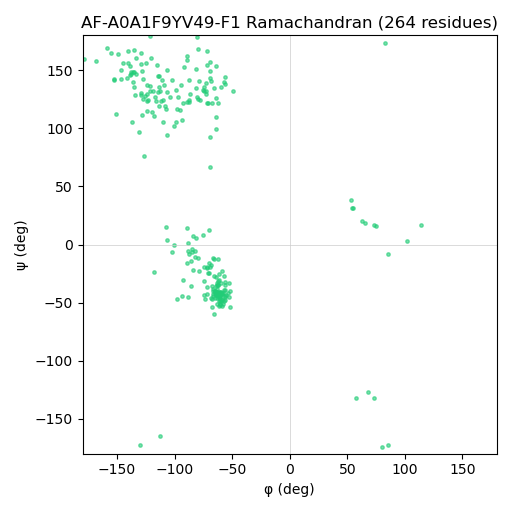41 8.004 4.915 1.00 93.25 155 ILE A CA 1
ATOM 1182 C C . ILE A 1 155 ? 11.811 6.831 5.831 1.00 93.25 155 ILE A C 1
ATOM 1184 O O . ILE A 1 155 ? 11.166 7.011 6.859 1.00 93.25 155 ILE A O 1
ATOM 1188 N N . LEU A 1 156 ? 12.236 5.631 5.440 1.00 96.25 156 LEU A N 1
ATOM 1189 C CA . LEU A 1 156 ? 11.825 4.376 6.067 1.00 96.25 156 LEU A CA 1
ATOM 1190 C C . LEU A 1 156 ? 12.897 3.824 7.003 1.00 96.25 156 LEU A C 1
ATOM 1192 O O . LEU A 1 156 ? 14.086 3.822 6.683 1.00 96.25 156 LEU A O 1
ATOM 1196 N N . LYS A 1 157 ? 12.449 3.265 8.124 1.00 97.00 157 LYS A N 1
ATOM 1197 C CA . LYS A 1 157 ? 13.240 2.416 9.008 1.00 97.00 157 LYS A CA 1
ATOM 1198 C C . LYS A 1 157 ? 12.466 1.115 9.265 1.00 97.00 157 LYS A C 1
ATOM 1200 O O . LYS A 1 157 ? 11.427 1.175 9.938 1.00 97.00 157 LYS A O 1
ATOM 1205 N N . PRO A 1 158 ? 12.946 -0.033 8.748 1.00 96.56 158 PRO A N 1
ATOM 1206 C CA . PRO A 1 158 ? 12.326 -1.336 8.972 1.00 96.56 158 PRO A CA 1
ATOM 1207 C C . PRO A 1 158 ? 12.190 -1.664 10.459 1.00 96.56 158 PRO A C 1
ATOM 1209 O O . PRO A 1 158 ? 13.059 -1.330 11.269 1.00 96.56 158 PRO A O 1
ATOM 1212 N N . VAL A 1 159 ? 11.097 -2.334 10.809 1.00 95.19 159 VAL A N 1
ATOM 1213 C CA . VAL A 1 159 ? 10.784 -2.782 12.167 1.00 95.19 159 VAL A CA 1
ATOM 1214 C C . VAL A 1 159 ? 10.522 -4.282 12.122 1.00 95.19 159 VAL A C 1
ATOM 1216 O O . VAL A 1 159 ? 9.710 -4.753 11.332 1.00 95.19 159 VAL A O 1
ATOM 1219 N N . SER A 1 160 ? 11.211 -5.041 12.974 1.00 91.81 160 SER A N 1
ATOM 1220 C CA . SER A 1 160 ? 11.021 -6.491 13.049 1.00 91.81 160 SER A CA 1
ATOM 1221 C C . SER A 1 160 ? 9.682 -6.830 13.706 1.00 91.81 160 SER A C 1
ATOM 1223 O O . SER A 1 160 ? 9.373 -6.335 14.792 1.00 91.81 160 SER A O 1
ATOM 1225 N N . VAL A 1 161 ? 8.902 -7.693 13.055 1.00 87.50 161 VAL A N 1
ATOM 1226 C CA . VAL A 1 161 ? 7.639 -8.229 13.572 1.00 87.50 161 VAL A CA 1
ATOM 1227 C C . VAL A 1 161 ? 7.867 -9.688 13.943 1.00 87.50 161 VAL A C 1
ATOM 1229 O O . VAL A 1 161 ? 8.200 -10.507 13.093 1.00 87.50 161 VAL A O 1
ATOM 1232 N N . LYS A 1 162 ? 7.720 -10.017 15.231 1.00 84.56 162 LYS A N 1
ATOM 1233 C CA . LYS A 1 162 ? 8.054 -11.354 15.755 1.00 84.56 162 LYS A CA 1
ATOM 1234 C C . LYS A 1 162 ? 6.936 -12.382 15.586 1.00 84.56 162 LYS A C 1
ATOM 1236 O O . LYS A 1 162 ? 7.198 -13.577 15.676 1.00 84.56 162 LYS A O 1
ATOM 1241 N N . LYS A 1 163 ? 5.689 -11.937 15.423 1.00 88.69 163 LYS A N 1
ATOM 1242 C CA . LYS A 1 163 ? 4.507 -12.804 15.363 1.00 88.69 163 LYS A CA 1
ATOM 1243 C C . LYS A 1 163 ? 3.559 -12.322 14.279 1.00 88.69 163 LYS A C 1
ATOM 1245 O O . LYS A 1 163 ? 3.421 -11.123 14.071 1.00 88.69 163 LYS A O 1
ATOM 1250 N N . LYS A 1 164 ? 2.887 -13.269 13.627 1.00 92.06 164 LYS A N 1
ATOM 1251 C CA . LYS A 1 164 ? 1.802 -12.976 12.692 1.00 92.06 164 LYS A CA 1
ATOM 1252 C C . LYS A 1 164 ? 0.666 -12.279 13.444 1.00 92.06 164 LYS A C 1
ATOM 1254 O O . LYS A 1 164 ? 0.136 -12.846 14.396 1.00 92.06 164 LYS A O 1
ATOM 1259 N N . GLU A 1 165 ? 0.299 -11.079 13.012 1.00 94.69 165 GLU A N 1
ATOM 1260 C CA . GLU A 1 165 ? -0.833 -10.322 13.562 1.00 94.69 165 GLU A CA 1
ATOM 1261 C C . GLU A 1 165 ? -2.000 -10.342 12.565 1.00 94.69 165 GLU A C 1
ATOM 1263 O O . GLU A 1 165 ? -1.784 -10.442 11.351 1.00 94.69 165 GLU A O 1
ATOM 1268 N N . TRP A 1 166 ? -3.231 -10.266 13.074 1.00 97.50 166 TRP A N 1
ATOM 1269 C CA . TRP A 1 166 ? -4.458 -10.304 12.276 1.00 97.50 166 TRP A CA 1
ATOM 1270 C C . TRP A 1 166 ? -5.201 -8.975 12.346 1.00 97.50 166 TRP A C 1
ATOM 1272 O O . TRP A 1 166 ? -5.252 -8.327 13.392 1.00 97.50 166 TRP A O 1
ATOM 1282 N N . TYR A 1 167 ? -5.838 -8.605 11.238 1.00 98.12 167 TYR A N 1
ATOM 1283 C CA . TYR A 1 167 ? -6.647 -7.396 11.141 1.00 98.12 167 TYR A CA 1
ATOM 1284 C C . TYR A 1 167 ? -7.934 -7.674 10.373 1.00 98.12 167 TYR A C 1
ATOM 1286 O O . TYR A 1 167 ? -7.943 -8.475 9.441 1.00 98.12 167 TYR A O 1
ATOM 1294 N N . VAL A 1 168 ? -9.012 -6.975 10.715 1.00 98.56 168 VAL A N 1
ATOM 1295 C CA . VAL A 1 168 ? -10.198 -6.892 9.851 1.00 98.56 168 VAL A CA 1
ATOM 1296 C C . VAL A 1 168 ? -10.254 -5.499 9.263 1.00 98.56 168 VAL A C 1
ATOM 1298 O O . VAL A 1 168 ? -10.348 -4.534 10.013 1.00 98.56 168 VAL A O 1
ATOM 1301 N N . ILE A 1 169 ? -10.191 -5.399 7.938 1.00 98.56 169 ILE A N 1
ATOM 1302 C CA . ILE A 1 169 ? -10.350 -4.150 7.191 1.00 98.56 169 ILE A CA 1
ATOM 1303 C C . ILE A 1 169 ? -11.805 -4.030 6.760 1.00 98.56 169 ILE A C 1
ATOM 1305 O O . ILE A 1 169 ? -12.392 -4.998 6.283 1.00 98.56 169 ILE A O 1
ATOM 1309 N N . VAL A 1 170 ? -12.363 -2.833 6.886 1.00 98.12 170 VAL A N 1
ATOM 1310 C CA . VAL A 1 170 ? -13.744 -2.496 6.550 1.00 98.12 170 VAL A CA 1
ATOM 1311 C C . VAL A 1 170 ? -13.739 -1.274 5.655 1.00 98.12 170 VAL A C 1
ATOM 1313 O O . VAL A 1 170 ? -13.113 -0.266 5.988 1.00 98.12 170 VAL A O 1
ATOM 1316 N N . LYS A 1 171 ? -14.458 -1.350 4.536 1.00 96.88 171 LYS A N 1
ATOM 1317 C CA . LYS A 1 171 ? -14.676 -0.214 3.647 1.00 96.88 171 LYS A CA 1
ATOM 1318 C C . LYS A 1 171 ? -16.163 0.150 3.584 1.00 96.88 171 LYS A C 1
ATOM 1320 O O . LYS A 1 171 ? -16.968 -0.704 3.196 1.00 96.88 171 LYS A O 1
ATOM 1325 N N . PRO A 1 172 ? -16.535 1.403 3.906 1.00 94.88 172 PRO A N 1
ATOM 1326 C CA . PRO A 1 172 ? -17.872 1.909 3.623 1.00 94.88 172 PRO A CA 1
ATOM 1327 C C . PRO A 1 172 ? -18.081 2.147 2.118 1.00 94.88 172 PRO A C 1
ATOM 1329 O O . PRO A 1 172 ? -17.134 2.198 1.330 1.00 94.88 172 PRO A O 1
ATOM 1332 N N . CYS A 1 173 ? -19.331 2.350 1.703 1.00 92.88 173 CYS A N 1
ATOM 1333 C CA . CYS A 1 173 ? -19.719 2.541 0.298 1.00 92.88 173 CYS A CA 1
ATOM 1334 C C . CYS A 1 173 ? -19.272 3.877 -0.333 1.00 92.88 173 CYS A C 1
ATOM 1336 O O . CYS A 1 173 ? -19.724 4.214 -1.422 1.00 92.88 173 CYS A O 1
ATOM 1338 N N . PHE A 1 174 ? -18.378 4.627 0.314 1.00 91.88 174 PHE A N 1
ATOM 1339 C CA . PHE A 1 174 ? -17.841 5.890 -0.184 1.00 91.88 174 PHE A CA 1
ATOM 1340 C C . PHE A 1 174 ? -16.309 5.916 -0.136 1.00 91.88 174 PHE A C 1
ATOM 1342 O O . PHE A 1 174 ? -15.653 5.087 0.508 1.00 91.88 174 PHE A O 1
ATOM 1349 N N . GLU A 1 175 ? -15.734 6.879 -0.844 1.00 91.25 175 GLU A N 1
ATOM 1350 C CA . GLU A 1 175 ? -14.302 7.169 -0.881 1.00 91.25 175 GLU A CA 1
ATOM 1351 C C . GLU A 1 175 ? -14.040 8.546 -0.282 1.00 91.25 175 GLU A C 1
ATOM 1353 O O . GLU A 1 175 ? -14.909 9.416 -0.296 1.00 91.25 175 GLU A O 1
ATOM 1358 N N . ILE A 1 176 ? -12.831 8.749 0.240 1.00 91.50 176 ILE A N 1
ATOM 1359 C CA . ILE A 1 176 ? -12.409 10.048 0.757 1.00 91.50 176 ILE A CA 1
ATOM 1360 C C . ILE A 1 176 ? -11.129 10.460 0.033 1.00 91.50 176 ILE A C 1
ATOM 1362 O O . ILE A 1 176 ? -10.115 9.763 0.071 1.00 91.50 176 ILE A O 1
ATOM 1366 N N . SER A 1 177 ? -11.153 11.631 -0.605 1.00 91.25 177 SER A N 1
ATOM 1367 C CA . SER A 1 177 ? -9.967 12.188 -1.257 1.00 91.25 177 SER A CA 1
ATOM 1368 C C . SER A 1 177 ? -8.904 12.569 -0.225 1.00 91.25 177 SER A C 1
ATOM 1370 O O . SER A 1 177 ? -9.128 13.438 0.619 1.00 91.25 177 SER A O 1
ATOM 1372 N N . THR A 1 178 ? -7.704 11.992 -0.341 1.00 90.44 178 THR A N 1
ATOM 1373 C CA . THR A 1 178 ? -6.547 12.375 0.486 1.00 90.44 178 THR A CA 1
ATOM 1374 C C . THR A 1 178 ? -6.292 13.880 0.423 1.00 90.44 178 THR A C 1
ATOM 1376 O O . THR A 1 178 ? -6.129 14.521 1.458 1.00 90.44 178 THR A O 1
ATOM 1379 N N . LYS A 1 179 ? -6.333 14.480 -0.776 1.00 91.25 179 LYS A N 1
ATOM 1380 C CA . LYS A 1 179 ? -6.128 15.927 -0.955 1.00 91.25 179 LYS A CA 1
ATOM 1381 C C . LYS A 1 179 ? -7.167 16.745 -0.184 1.00 91.25 179 LYS A C 1
ATOM 1383 O O . LYS A 1 179 ? -6.810 17.753 0.417 1.00 91.25 179 LYS A O 1
ATOM 1388 N N . TYR A 1 180 ? -8.425 16.303 -0.188 1.00 91.88 180 TYR A N 1
ATOM 1389 C CA . TYR A 1 180 ? -9.490 16.963 0.563 1.00 91.88 180 TYR A CA 1
ATOM 1390 C C . TYR A 1 180 ? -9.216 16.908 2.068 1.00 91.88 180 TYR A C 1
ATOM 1392 O O . TYR A 1 180 ? -9.166 17.959 2.697 1.00 91.88 180 TYR A O 1
ATOM 1400 N N . VAL A 1 181 ? -8.923 15.732 2.631 1.00 92.56 181 VAL A N 1
ATOM 1401 C CA . VAL A 1 181 ? -8.641 15.588 4.074 1.00 92.56 181 VAL A CA 1
ATOM 1402 C C . VAL A 1 181 ? -7.491 16.487 4.516 1.00 92.56 181 VAL A C 1
ATOM 1404 O O . VAL A 1 181 ? -7.632 17.243 5.472 1.00 92.56 181 VAL A O 1
ATOM 1407 N N . TYR A 1 182 ? -6.378 16.483 3.778 1.00 91.31 182 TYR A N 1
ATOM 1408 C CA . TYR A 1 182 ? -5.241 17.349 4.096 1.00 91.31 182 TYR A CA 1
ATOM 1409 C C . TYR A 1 182 ? -5.552 18.845 3.927 1.00 91.31 182 TYR A C 1
ATOM 1411 O O . TYR A 1 182 ? -4.943 19.664 4.608 1.00 91.31 182 TYR A O 1
ATOM 1419 N N . SER A 1 183 ? -6.493 19.227 3.055 1.00 90.62 183 SER A N 1
ATOM 1420 C CA . SER A 1 183 ? -6.925 20.629 2.925 1.00 90.62 183 SER A CA 1
ATOM 1421 C C . SER A 1 183 ? -7.736 21.126 4.125 1.00 90.62 183 SER A C 1
ATOM 1423 O O . SER A 1 183 ? -7.747 22.323 4.390 1.00 90.62 183 SER A O 1
ATOM 1425 N N . GLN A 1 184 ? -8.383 20.211 4.853 1.00 90.31 184 GLN A N 1
ATOM 1426 C CA . GLN A 1 184 ? -9.199 20.517 6.029 1.00 90.31 184 GLN A CA 1
ATOM 1427 C C . GLN A 1 184 ? -8.383 20.531 7.338 1.00 90.31 184 GLN A C 1
ATOM 1429 O O . GLN A 1 184 ? -8.908 20.905 8.386 1.00 90.31 184 GLN A O 1
ATOM 1434 N N . LEU A 1 185 ? -7.093 20.166 7.301 1.00 87.19 185 LEU A N 1
ATOM 1435 C CA . LEU A 1 185 ? -6.186 20.301 8.444 1.00 87.19 185 LEU A CA 1
ATOM 1436 C C . LEU A 1 185 ? -5.896 21.785 8.713 1.00 87.19 185 LEU A C 1
ATOM 1438 O O . LEU A 1 185 ? -4.979 22.375 8.143 1.00 87.19 185 LEU A O 1
ATOM 1442 N N . THR A 1 186 ? -6.694 22.390 9.591 1.00 77.81 186 THR A N 1
ATOM 1443 C CA . THR A 1 186 ? -6.552 23.797 10.004 1.00 77.81 186 THR A CA 1
ATOM 1444 C C . THR A 1 186 ? -5.704 23.960 11.262 1.00 77.81 186 THR A C 1
ATOM 1446 O O . THR A 1 186 ? -5.007 24.963 11.413 1.00 77.81 186 THR A O 1
ATOM 1449 N N . LYS A 1 187 ? -5.724 22.967 12.158 1.00 76.31 187 LYS A N 1
ATOM 1450 C CA . LYS A 1 187 ? -4.905 22.915 13.371 1.00 76.31 187 LYS A CA 1
ATOM 1451 C C . LYS A 1 187 ? -4.201 21.570 13.434 1.00 76.31 187 LYS A C 1
ATOM 1453 O O . LYS A 1 187 ? -4.837 20.531 13.308 1.00 76.31 187 LYS A O 1
ATOM 1458 N N . ILE A 1 188 ? -2.889 21.615 13.625 1.00 75.50 188 ILE A N 1
ATOM 1459 C CA . ILE A 1 188 ? -2.088 20.430 13.907 1.00 75.50 188 ILE A CA 1
ATOM 1460 C C . ILE A 1 188 ? -1.995 20.338 15.422 1.00 75.50 188 ILE A C 1
ATOM 1462 O O . ILE A 1 188 ? -1.332 21.164 16.058 1.00 75.50 188 ILE A O 1
ATOM 1466 N N . ASN A 1 189 ? -2.704 19.375 16.001 1.00 67.94 189 ASN A N 1
ATOM 1467 C CA . ASN A 1 189 ? -2.590 19.119 17.423 1.00 67.94 189 ASN A CA 1
ATOM 1468 C C . ASN A 1 189 ? -1.221 18.490 17.668 1.00 67.94 189 ASN A C 1
ATOM 1470 O O . ASN A 1 189 ? -0.889 17.456 17.100 1.00 67.94 189 ASN A O 1
ATOM 1474 N N . LYS A 1 190 ? -0.396 19.114 18.515 1.00 61.47 190 LYS A N 1
ATOM 1475 C CA . LYS A 1 190 ? 0.800 18.428 19.004 1.00 61.47 190 LYS A CA 1
ATOM 1476 C C . LYS A 1 190 ? 0.311 17.247 19.825 1.00 61.47 190 LYS A C 1
ATOM 1478 O O . LYS A 1 190 ? -0.247 17.457 20.902 1.00 61.47 190 LYS A O 1
ATOM 1483 N N . ASN A 1 191 ? 0.509 16.034 19.320 1.00 60.22 191 ASN A N 1
ATOM 1484 C CA . ASN A 1 191 ? 0.179 14.847 20.079 1.00 60.22 191 ASN A CA 1
ATOM 1485 C C . ASN A 1 191 ? 1.071 14.794 21.333 1.00 60.22 191 ASN A C 1
ATOM 1487 O O . ASN A 1 191 ? 2.245 14.436 21.277 1.00 60.22 191 ASN A O 1
ATOM 1491 N N . SER A 1 192 ? 0.522 15.223 22.469 1.00 47.09 192 SER A N 1
ATOM 1492 C CA . SER A 1 192 ? 1.185 15.193 23.775 1.00 47.09 192 SER A CA 1
ATOM 1493 C C . SER A 1 192 ? 1.026 13.840 24.470 1.00 47.09 192 SER A C 1
ATOM 1495 O O . SER A 1 192 ? 1.632 13.620 25.518 1.00 47.09 192 SER A O 1
ATOM 1497 N N . LYS A 1 193 ? 0.229 12.923 23.899 1.00 49.72 193 LYS A N 1
ATOM 1498 C CA . LYS A 1 193 ? -0.054 11.605 24.467 1.00 49.72 193 LYS A CA 1
ATOM 1499 C C . LYS A 1 193 ? 0.530 10.497 23.597 1.00 49.72 193 LYS A C 1
ATOM 1501 O O . LYS A 1 193 ? 0.141 10.285 22.453 1.00 49.72 193 LYS A O 1
ATOM 1506 N N . ILE A 1 194 ? 1.434 9.736 24.206 1.00 49.62 194 ILE A N 1
ATOM 1507 C CA . ILE A 1 194 ? 2.033 8.500 23.692 1.00 49.62 194 ILE A CA 1
ATOM 1508 C C . ILE A 1 194 ? 0.949 7.408 23.666 1.00 49.62 194 ILE A C 1
ATOM 1510 O O . ILE A 1 194 ? 0.973 6.469 24.451 1.00 49.62 194 ILE A O 1
ATOM 1514 N N . THR A 1 195 ? -0.074 7.552 22.829 1.00 56.34 195 THR A N 1
ATOM 1515 C CA . THR A 1 195 ? -0.928 6.412 22.489 1.00 56.34 195 THR A CA 1
ATOM 1516 C C . THR A 1 195 ? -0.276 5.718 21.302 1.00 56.34 195 THR A C 1
ATOM 1518 O O . THR A 1 195 ? 0.031 6.348 20.292 1.00 56.34 195 THR A O 1
ATOM 1521 N N . GLU A 1 196 ? 0.006 4.422 21.439 1.00 67.56 196 GLU A N 1
ATOM 1522 C CA . GLU A 1 196 ? 0.703 3.636 20.408 1.00 67.56 196 GLU A CA 1
ATOM 1523 C C . GLU A 1 196 ? -0.123 3.492 19.113 1.00 67.56 196 GLU A C 1
ATOM 1525 O O . GLU A 1 196 ? 0.406 3.106 18.069 1.00 67.56 196 GLU A O 1
ATOM 1530 N N . HIS A 1 197 ? -1.413 3.846 19.164 1.00 83.81 197 HIS A N 1
ATOM 1531 C CA . HIS A 1 197 ? -2.407 3.655 18.112 1.00 83.81 197 HIS A CA 1
ATOM 1532 C C . HIS A 1 197 ? -3.170 4.956 17.872 1.00 83.81 197 HIS A C 1
ATOM 1534 O O . HIS A 1 197 ? -4.114 5.282 18.591 1.00 83.81 197 HIS A O 1
ATOM 1540 N N . TYR A 1 198 ? -2.738 5.711 16.866 1.00 90.50 198 TYR A N 1
ATOM 1541 C CA . TYR A 1 198 ? -3.243 7.054 16.604 1.00 90.50 198 TYR A CA 1
ATOM 1542 C C . TYR A 1 198 ? -3.272 7.353 15.112 1.00 90.50 198 TYR A C 1
ATOM 1544 O O . TYR A 1 198 ? -2.348 6.980 14.394 1.00 90.50 198 TYR A O 1
ATOM 1552 N N . ASN A 1 199 ? -4.298 8.061 14.652 1.00 94.06 199 ASN A N 1
ATOM 1553 C CA . ASN A 1 199 ? -4.320 8.657 13.325 1.00 94.06 199 ASN A CA 1
ATOM 1554 C C . ASN A 1 199 ? -4.898 10.076 13.417 1.00 94.06 199 ASN A C 1
ATOM 1556 O O . ASN A 1 199 ? -6.108 10.239 13.533 1.00 94.06 199 ASN A O 1
ATOM 1560 N N . GLU A 1 200 ? -4.035 11.094 13.320 1.00 92.88 200 GLU A N 1
ATOM 1561 C CA . GLU A 1 200 ? -4.408 12.520 13.405 1.00 92.88 200 GLU A CA 1
ATOM 1562 C C . GLU A 1 200 ? -5.538 12.894 12.437 1.00 92.88 200 GLU A C 1
ATOM 1564 O O . GLU A 1 200 ? -6.380 13.736 12.742 1.00 92.88 200 GLU A O 1
ATOM 1569 N N . LEU A 1 201 ? -5.594 12.247 11.268 1.00 94.25 201 LEU A N 1
ATOM 1570 C CA . LEU A 1 201 ? -6.590 12.558 10.247 1.00 94.25 201 LEU A CA 1
ATOM 1571 C C . LEU A 1 201 ? -8.010 12.168 10.675 1.00 94.25 201 LEU A C 1
ATOM 1573 O O . LEU A 1 201 ? -8.970 12.681 10.106 1.00 94.25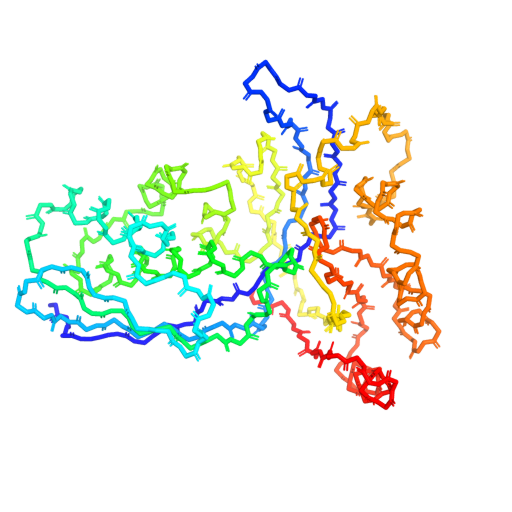 201 LEU A O 1
ATOM 1577 N N . GLU A 1 202 ? -8.176 11.304 11.678 1.00 94.88 202 GLU A N 1
ATOM 1578 C CA . GLU A 1 202 ? -9.493 10.972 12.228 1.00 94.88 202 GLU A CA 1
ATOM 1579 C C . GLU A 1 202 ? -10.179 12.181 12.869 1.00 94.88 202 GLU A C 1
ATOM 1581 O O . GLU A 1 202 ? -11.395 12.314 12.733 1.00 94.88 202 GLU A O 1
ATOM 1586 N N . ASN A 1 203 ? -9.412 13.099 13.474 1.00 92.19 203 ASN A N 1
ATOM 1587 C CA . ASN A 1 203 ? -9.936 14.340 14.062 1.00 92.19 203 ASN A CA 1
ATOM 1588 C C . ASN A 1 203 ? -10.610 15.239 13.014 1.00 92.19 203 ASN A C 1
ATOM 1590 O O . ASN A 1 203 ? -11.477 16.043 13.344 1.00 92.19 203 ASN A O 1
ATOM 1594 N N . VAL A 1 204 ? -10.206 15.101 11.750 1.00 93.00 204 VAL A N 1
ATOM 1595 C CA . VAL A 1 204 ? -10.780 15.819 10.608 1.00 93.00 204 VAL A CA 1
ATOM 1596 C C . VAL A 1 204 ? -11.876 14.994 9.941 1.00 93.00 204 VAL A C 1
ATOM 1598 O O . VAL A 1 204 ? -12.932 15.517 9.598 1.00 93.00 204 VAL A O 1
ATOM 1601 N N . VAL A 1 205 ? -11.630 13.699 9.739 1.00 95.25 205 VAL A N 1
ATOM 1602 C CA . VAL A 1 205 ? -12.511 12.839 8.947 1.00 95.25 205 VAL A CA 1
ATOM 1603 C C . VAL A 1 205 ? -13.788 12.479 9.694 1.00 95.25 205 VAL A C 1
ATOM 1605 O O . VAL A 1 205 ? -14.849 12.537 9.085 1.00 95.25 205 VAL A O 1
ATOM 1608 N N . ILE A 1 206 ? -13.726 12.123 10.980 1.00 96.31 206 ILE A N 1
ATOM 1609 C CA . ILE A 1 206 ? -14.904 11.641 11.721 1.00 96.31 206 ILE A CA 1
ATOM 1610 C C . ILE A 1 206 ? -16.007 12.710 11.819 1.00 96.31 206 ILE A C 1
ATOM 1612 O O . ILE A 1 206 ? -17.159 12.358 11.570 1.00 96.31 206 ILE A O 1
ATOM 1616 N N . PRO A 1 207 ? -15.718 13.999 12.095 1.00 95.19 207 PRO A N 1
ATOM 1617 C CA . PRO A 1 207 ? -16.755 15.034 12.090 1.00 95.19 207 PRO A CA 1
ATOM 1618 C C . PRO A 1 207 ? -17.468 15.202 10.738 1.00 95.19 207 PRO A C 1
ATOM 1620 O O . PRO A 1 207 ? -18.657 15.503 10.710 1.00 95.19 207 PRO A O 1
ATOM 1623 N N . ILE A 1 208 ? -16.756 14.996 9.623 1.00 94.81 208 ILE A N 1
ATOM 1624 C CA . ILE A 1 208 ? -17.295 15.149 8.259 1.00 94.81 208 ILE A CA 1
ATOM 1625 C C . ILE A 1 208 ? -17.989 13.858 7.791 1.00 94.81 208 ILE A C 1
ATOM 1627 O O . ILE A 1 208 ? -19.008 13.902 7.106 1.00 94.81 208 ILE A O 1
ATOM 1631 N N . TYR A 1 209 ? -17.457 12.701 8.190 1.00 95.94 209 TYR A N 1
ATOM 1632 C CA . TYR A 1 209 ? -17.946 11.366 7.854 1.00 95.94 209 TYR A CA 1
ATOM 1633 C C . TYR A 1 209 ? -18.164 10.538 9.135 1.00 95.94 209 TYR A C 1
ATOM 1635 O O . TYR A 1 209 ? -17.377 9.626 9.419 1.00 95.94 209 TYR A O 1
ATOM 1643 N N . PRO A 1 210 ? -19.250 10.787 9.898 1.00 97.00 210 PRO A N 1
ATOM 1644 C CA . PRO A 1 210 ? -19.494 10.127 11.189 1.00 97.00 210 PRO A CA 1
ATOM 1645 C C . PRO A 1 210 ? -19.578 8.600 11.108 1.00 97.00 210 PRO A C 1
ATOM 1647 O O . PRO A 1 210 ? -19.319 7.898 12.084 1.00 97.00 210 PRO A O 1
ATOM 1650 N N . GLU A 1 211 ? -19.898 8.070 9.926 1.00 96.69 211 GLU A N 1
ATOM 1651 C CA . GLU A 1 211 ? -19.910 6.635 9.640 1.00 96.69 211 GLU A CA 1
ATOM 1652 C C . GLU A 1 211 ? -18.564 5.956 9.939 1.00 96.69 211 GLU A C 1
ATOM 1654 O O . GLU A 1 211 ? -18.537 4.818 10.399 1.00 96.69 211 GLU A O 1
ATOM 1659 N N . ILE A 1 212 ? -17.443 6.664 9.762 1.00 97.38 212 ILE A N 1
ATOM 1660 C CA . ILE A 1 212 ? -16.109 6.162 10.120 1.00 97.38 212 ILE A CA 1
ATOM 1661 C C . ILE A 1 212 ? -16.021 5.881 11.627 1.00 97.38 212 ILE A C 1
ATOM 1663 O O . ILE A 1 212 ? -15.536 4.822 12.023 1.00 97.38 212 ILE A O 1
ATOM 1667 N N . GLY A 1 213 ? -16.547 6.783 12.465 1.00 97.31 213 GLY A N 1
ATOM 1668 C CA . GLY A 1 213 ? -16.625 6.592 13.917 1.00 97.31 213 GLY A CA 1
ATOM 1669 C C . GLY A 1 213 ? -17.503 5.398 14.299 1.00 97.31 213 GLY A C 1
ATOM 1670 O O . GLY A 1 213 ? -17.079 4.543 15.074 1.00 97.31 213 GLY A O 1
ATOM 1671 N N . LYS A 1 214 ? -18.671 5.255 13.662 1.00 97.69 214 LYS A N 1
ATOM 1672 C CA . LYS A 1 214 ? -19.570 4.110 13.891 1.00 97.69 214 LYS A CA 1
ATOM 1673 C C . LYS A 1 214 ? -18.920 2.773 13.532 1.00 97.69 214 LYS A C 1
ATOM 1675 O O . LYS A 1 214 ? -19.063 1.799 14.266 1.00 97.69 214 LYS A O 1
ATOM 1680 N N . ILE A 1 215 ? -18.180 2.705 12.421 1.00 97.94 215 ILE A N 1
ATOM 1681 C CA . ILE A 1 215 ? -17.450 1.488 12.028 1.00 97.94 215 ILE A CA 1
ATOM 1682 C C . ILE A 1 215 ? -16.367 1.154 13.061 1.00 97.94 215 ILE A C 1
ATOM 1684 O O . ILE A 1 215 ? -16.201 -0.016 13.415 1.00 97.94 215 ILE A O 1
ATOM 1688 N N . LYS A 1 216 ? -15.649 2.166 13.569 1.00 97.75 216 LYS A N 1
ATOM 1689 C CA . LYS A 1 216 ? -14.647 1.981 14.627 1.00 97.75 216 LYS A CA 1
ATOM 1690 C C . LYS A 1 216 ? -15.255 1.369 15.885 1.00 97.75 216 LYS A C 1
ATOM 1692 O O . LYS A 1 216 ? -14.694 0.402 16.402 1.00 97.75 216 LYS A O 1
ATOM 1697 N N . GLU A 1 217 ? -16.385 1.900 16.342 1.00 97.44 217 GLU A N 1
ATOM 1698 C CA . GLU A 1 217 ? -17.117 1.384 17.502 1.00 97.44 217 GLU A CA 1
ATOM 1699 C C . GLU A 1 217 ? -17.590 -0.052 17.262 1.00 97.44 217 GLU A C 1
ATOM 1701 O O . GLU A 1 217 ? -17.283 -0.937 18.059 1.00 97.44 217 GLU A O 1
ATOM 1706 N N . LYS A 1 218 ? -18.226 -0.324 16.113 1.00 97.12 218 LYS A N 1
ATOM 1707 C CA . LYS A 1 218 ? -18.686 -1.672 15.740 1.00 97.12 218 LYS A CA 1
ATOM 1708 C C . LYS A 1 218 ? -17.568 -2.709 15.748 1.00 97.12 218 LYS A C 1
ATOM 1710 O O . LYS A 1 218 ? -17.764 -3.809 16.258 1.00 97.12 218 LYS A O 1
ATOM 1715 N N . LEU A 1 219 ? -16.396 -2.378 15.201 1.00 97.81 219 LEU A N 1
ATOM 1716 C CA . LEU A 1 219 ? -15.236 -3.274 15.213 1.00 97.81 219 LEU A CA 1
ATOM 1717 C C . LEU A 1 219 ? -14.866 -3.691 16.642 1.00 97.81 219 LEU A C 1
ATOM 1719 O O . LEU A 1 219 ? -14.658 -4.879 16.890 1.00 97.81 219 LEU A O 1
ATOM 1723 N N . VAL A 1 220 ? -14.829 -2.734 17.574 1.00 96.88 220 VAL A N 1
ATOM 1724 C CA . VAL A 1 220 ? -14.529 -2.996 18.990 1.00 96.88 220 VAL A CA 1
ATOM 1725 C C . VAL A 1 220 ? -15.652 -3.806 19.638 1.00 96.88 220 VAL A C 1
ATOM 1727 O O . VAL A 1 220 ? -15.378 -4.841 20.242 1.00 96.88 220 VAL A O 1
ATOM 1730 N N . THR A 1 221 ? -16.918 -3.428 19.434 1.00 96.44 221 THR A N 1
ATOM 1731 C CA . THR A 1 221 ? -18.087 -4.178 19.930 1.00 96.44 221 THR A CA 1
ATOM 1732 C C . THR A 1 221 ? -18.098 -5.631 19.447 1.00 96.44 221 THR A C 1
ATOM 1734 O O . THR A 1 221 ? -18.500 -6.530 20.184 1.00 96.44 221 THR A O 1
ATOM 1737 N N . TYR A 1 222 ? -17.633 -5.897 18.225 1.00 95.50 222 TYR A N 1
ATOM 1738 C CA . TYR A 1 222 ? -17.561 -7.252 17.672 1.00 95.50 222 TYR A CA 1
ATOM 1739 C C . TYR A 1 222 ? -16.326 -8.047 18.117 1.00 95.50 222 TYR A C 1
ATOM 1741 O O . TYR A 1 222 ? -16.257 -9.251 17.849 1.00 95.50 222 TYR A O 1
ATOM 1749 N N . GLY A 1 223 ? -15.395 -7.421 18.842 1.00 94.81 223 GLY A N 1
ATOM 1750 C CA . GLY A 1 223 ? -14.270 -8.087 19.497 1.00 94.81 223 GLY A CA 1
ATOM 1751 C C . GLY A 1 223 ? -12.885 -7.732 18.954 1.00 94.81 223 GLY A C 1
ATOM 1752 O O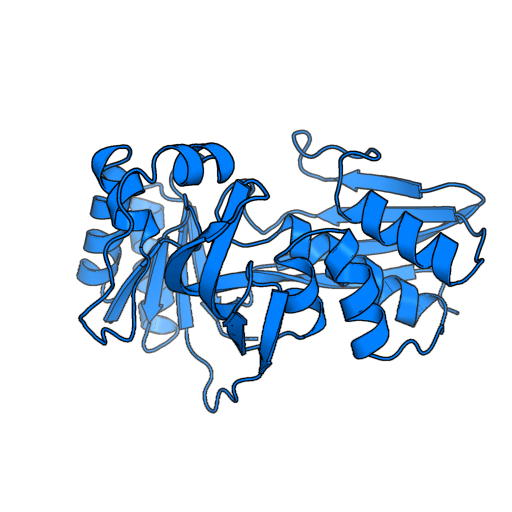 . GLY A 1 223 ? -11.940 -8.479 19.213 1.00 94.81 223 GLY A O 1
ATOM 1753 N N . ALA A 1 224 ? -12.736 -6.643 18.191 1.00 96.62 224 ALA A N 1
ATOM 1754 C CA . ALA A 1 224 ? -11.416 -6.077 17.915 1.00 96.62 224 ALA A CA 1
ATOM 1755 C C . ALA A 1 224 ? -10.829 -5.462 19.195 1.00 96.62 224 ALA A C 1
ATOM 1757 O O . ALA A 1 224 ? -11.554 -4.861 19.984 1.00 96.62 224 ALA A O 1
ATOM 1758 N N . GLN A 1 225 ? -9.513 -5.577 19.390 1.00 94.50 225 GLN A N 1
ATOM 1759 C CA . GLN A 1 225 ? -8.829 -4.991 20.551 1.00 94.50 225 GLN A CA 1
ATOM 1760 C C . GLN A 1 225 ? -8.899 -3.461 20.530 1.00 94.50 225 GLN A C 1
ATOM 1762 O O . GLN A 1 225 ? -9.117 -2.820 21.551 1.00 94.50 225 GLN A O 1
ATOM 1767 N N . PHE A 1 226 ? -8.712 -2.890 19.344 1.00 93.75 226 PHE A N 1
ATOM 1768 C CA . PHE A 1 226 ? -8.902 -1.480 19.039 1.00 93.75 226 PHE A CA 1
ATOM 1769 C C . PHE A 1 226 ? -9.116 -1.325 17.531 1.00 93.75 226 PHE A C 1
ATOM 1771 O O . PHE A 1 226 ? -8.902 -2.269 16.760 1.00 93.75 226 PHE A O 1
ATOM 1778 N N . SER A 1 227 ? -9.534 -0.134 17.109 1.00 96.81 227 SER A N 1
ATOM 1779 C CA . SER A 1 227 ? -9.778 0.198 15.708 1.00 96.81 227 SER A CA 1
ATOM 1780 C C . SER A 1 227 ? -9.196 1.558 15.326 1.00 96.81 227 SER A C 1
ATOM 1782 O O . SER A 1 227 ? -9.116 2.476 16.144 1.00 96.81 227 SER A O 1
ATOM 1784 N N . LEU A 1 228 ? -8.782 1.678 14.066 1.00 96.81 228 LEU A N 1
ATOM 1785 C CA . LEU A 1 228 ? -8.188 2.880 13.482 1.00 96.81 228 LEU A CA 1
ATOM 1786 C C . LEU A 1 228 ? -8.584 3.015 12.010 1.00 96.81 228 LEU A C 1
ATOM 1788 O O . LEU A 1 228 ? -8.755 2.030 11.296 1.00 96.81 228 LEU A O 1
ATOM 1792 N N . MET A 1 229 ? -8.666 4.244 11.525 1.00 97.00 229 MET A N 1
ATOM 1793 C CA . MET A 1 229 ? -8.699 4.564 10.105 1.00 97.00 229 MET A CA 1
ATOM 1794 C C . MET A 1 229 ? -7.312 4.344 9.484 1.00 97.00 229 MET A C 1
ATOM 1796 O O . MET A 1 229 ? -6.294 4.722 10.065 1.00 97.00 229 MET A O 1
ATOM 1800 N N . SER A 1 230 ? -7.249 3.776 8.278 1.00 95.88 230 SER A N 1
ATOM 1801 C CA . SER A 1 230 ? -5.992 3.658 7.528 1.00 95.88 230 SER A CA 1
ATOM 1802 C C . SER A 1 230 ? -5.760 4.886 6.647 1.00 95.88 230 SER A C 1
ATOM 1804 O O . SER A 1 230 ? -6.565 5.191 5.765 1.00 95.88 230 SER A O 1
ATOM 1806 N N . GLY A 1 231 ? -4.629 5.570 6.829 1.00 93.69 231 GLY A N 1
ATOM 1807 C CA . GLY A 1 231 ? -4.284 6.766 6.058 1.00 93.69 231 GLY A CA 1
ATOM 1808 C C . GLY A 1 231 ? -5.349 7.855 6.199 1.00 93.69 231 GLY A C 1
ATOM 1809 O O . GLY A 1 231 ? -5.794 8.143 7.302 1.00 93.69 231 GLY A O 1
ATOM 1810 N N . SER A 1 232 ? -5.782 8.436 5.081 1.00 93.62 232 SER A N 1
ATOM 1811 C CA . SER A 1 232 ? -6.874 9.420 5.033 1.00 93.62 232 SER A CA 1
ATOM 1812 C C . SER A 1 232 ? -8.277 8.798 4.974 1.00 93.62 232 SER A C 1
ATOM 1814 O O . SER A 1 232 ? -9.241 9.519 4.733 1.00 93.62 232 SER A O 1
ATOM 1816 N N . GLY A 1 233 ? -8.395 7.474 5.125 1.00 93.56 233 GLY A N 1
ATOM 1817 C CA . GLY A 1 233 ? -9.636 6.740 4.895 1.00 93.56 233 GLY A CA 1
ATOM 1818 C C . GLY A 1 233 ? -9.909 6.460 3.408 1.00 93.56 233 GLY A C 1
ATOM 1819 O O . GLY A 1 233 ? -9.066 6.712 2.549 1.00 93.56 233 GLY A O 1
ATOM 1820 N N . SER A 1 234 ? -11.067 5.894 3.062 1.00 95.88 234 SER A N 1
ATOM 1821 C CA . SER A 1 234 ? -12.203 5.604 3.958 1.00 95.88 234 SER A CA 1
ATOM 1822 C C . SER A 1 234 ? -12.125 4.282 4.734 1.00 95.88 234 SER A C 1
ATOM 1824 O O . SER A 1 234 ? -13.008 4.024 5.549 1.00 95.88 234 SER A O 1
ATOM 1826 N N . CYS A 1 235 ? -11.108 3.434 4.526 1.00 97.62 235 CYS A N 1
ATOM 1827 C CA . CYS A 1 235 ? -11.037 2.181 5.278 1.00 97.62 235 CYS A CA 1
ATOM 1828 C C . CYS A 1 235 ? -10.750 2.401 6.761 1.00 97.62 235 CYS A C 1
ATOM 1830 O O . CYS A 1 235 ? -9.868 3.175 7.145 1.00 97.62 235 CYS A O 1
ATOM 1832 N N . VAL A 1 236 ? -11.423 1.593 7.569 1.00 98.19 236 VAL A N 1
ATOM 1833 C CA . VAL A 1 236 ? -11.153 1.394 8.991 1.00 98.19 236 VAL A CA 1
ATOM 1834 C C . VAL A 1 236 ? -10.672 -0.036 9.174 1.00 98.19 236 VAL A C 1
ATOM 1836 O O . VAL A 1 236 ? -11.121 -0.937 8.470 1.00 98.19 236 VAL A O 1
ATOM 1839 N N . PHE A 1 237 ? -9.753 -0.266 10.099 1.00 98.44 237 PHE A N 1
ATOM 1840 C CA . PHE A 1 237 ? -9.326 -1.602 10.469 1.00 98.44 237 PHE A CA 1
ATOM 1841 C C . PHE A 1 237 ? -9.406 -1.813 11.977 1.00 98.44 237 PHE A C 1
ATOM 1843 O O . PHE A 1 237 ? -9.247 -0.875 12.756 1.00 98.44 237 PHE A O 1
ATOM 1850 N N . GLY A 1 238 ? -9.663 -3.053 12.382 1.00 97.81 238 GLY A N 1
ATOM 1851 C CA . GLY A 1 238 ?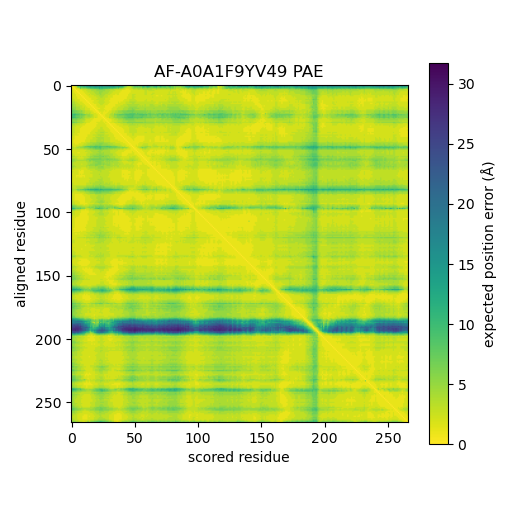 -9.569 -3.506 13.766 1.00 97.81 238 GLY A CA 1
ATOM 1852 C C . GLY A 1 238 ? -8.404 -4.474 13.941 1.00 97.81 238 GLY A C 1
ATOM 1853 O O . GLY A 1 238 ? -8.170 -5.303 13.060 1.00 97.81 238 GLY A O 1
ATOM 1854 N N . VAL A 1 239 ? -7.691 -4.386 15.065 1.00 95.88 239 VAL A N 1
ATOM 1855 C CA . VAL A 1 239 ? -6.622 -5.334 15.433 1.00 95.88 239 VAL A CA 1
ATOM 1856 C C . VAL A 1 239 ? -7.211 -6.527 16.169 1.00 95.88 239 VAL A C 1
ATOM 1858 O O . VAL A 1 239 ? -8.011 -6.366 17.093 1.00 95.88 239 VAL A O 1
ATOM 1861 N N . ILE A 1 240 ? -6.856 -7.732 15.722 1.00 95.19 240 ILE A N 1
ATOM 1862 C CA . ILE A 1 240 ? -7.518 -8.972 16.118 1.00 95.19 240 ILE A CA 1
ATOM 1863 C C . ILE A 1 240 ? -6.513 -9.964 16.706 1.00 95.19 240 ILE A C 1
ATOM 1865 O O . ILE A 1 240 ? -5.455 -10.218 16.136 1.00 95.19 240 ILE A O 1
ATOM 1869 N N . ASN A 1 241 ? -6.906 -10.614 17.803 1.00 89.12 241 ASN A N 1
ATOM 1870 C CA . ASN A 1 241 ? -6.087 -11.623 18.479 1.00 89.12 241 ASN A CA 1
ATOM 1871 C C . ASN A 1 241 ? -5.798 -12.859 17.616 1.00 89.12 241 ASN A C 1
ATOM 1873 O O . ASN A 1 241 ? -4.701 -13.409 17.657 1.00 89.12 241 ASN A O 1
ATOM 1877 N N . ASN A 1 242 ? -6.805 -13.353 16.890 1.00 92.81 242 ASN A N 1
ATOM 1878 C CA . ASN A 1 242 ? -6.688 -14.566 16.089 1.00 92.81 242 ASN A CA 1
ATOM 1879 C C . ASN A 1 242 ? -7.687 -14.608 14.925 1.00 92.81 242 ASN A C 1
ATOM 1881 O O . ASN A 1 242 ? -8.699 -13.905 14.896 1.00 92.81 242 ASN A O 1
ATOM 1885 N N . GLU A 1 243 ? -7.412 -15.513 13.993 1.00 95.75 243 GLU A N 1
ATOM 1886 C CA . GLU A 1 243 ? -8.192 -15.742 12.780 1.00 95.75 243 GLU A CA 1
ATOM 1887 C C . GLU A 1 243 ? -9.674 -16.058 13.044 1.00 95.75 243 GLU A C 1
ATOM 1889 O O . GLU A 1 243 ? -10.550 -15.552 12.344 1.00 95.75 243 GLU A O 1
ATOM 1894 N N . LYS A 1 244 ? -9.988 -16.846 14.083 1.00 95.81 244 LYS A N 1
ATOM 1895 C CA . LYS A 1 244 ? -11.369 -17.241 14.411 1.00 95.81 244 LYS A CA 1
ATOM 1896 C C . LYS A 1 244 ? -12.229 -16.028 14.776 1.00 95.81 244 LYS A C 1
ATOM 1898 O O . LYS A 1 244 ? -13.343 -15.889 14.269 1.00 95.81 244 LYS A O 1
ATOM 1903 N N . ILE A 1 245 ? -11.707 -15.137 15.620 1.00 95.12 245 ILE A N 1
ATOM 1904 C CA . ILE A 1 245 ? -12.379 -13.876 15.969 1.00 95.12 245 ILE A CA 1
ATOM 1905 C C . ILE A 1 245 ? -12.503 -12.994 14.722 1.00 95.12 245 ILE A C 1
ATOM 1907 O O . ILE A 1 245 ? -13.576 -12.456 14.454 1.00 95.12 245 ILE A O 1
ATOM 1911 N N . GLY A 1 246 ? -11.447 -12.911 13.910 1.00 97.12 246 GLY A N 1
ATOM 1912 C CA . GLY A 1 246 ? -11.443 -12.115 12.683 1.00 97.12 246 GLY A CA 1
ATOM 1913 C C . GLY A 1 246 ? -12.509 -12.551 11.676 1.00 97.12 246 GLY A C 1
ATOM 1914 O O . GLY A 1 246 ? -13.223 -11.712 11.122 1.00 97.12 246 GLY A O 1
ATOM 1915 N N . ASN A 1 247 ? -12.692 -13.861 11.494 1.00 97.81 247 ASN A N 1
ATOM 1916 C CA . ASN A 1 247 ? -13.733 -14.425 10.633 1.00 97.81 247 ASN A CA 1
ATOM 1917 C C . ASN A 1 247 ? -15.143 -14.116 11.154 1.00 97.81 247 ASN A C 1
ATOM 1919 O O . ASN A 1 247 ? -16.030 -13.762 10.370 1.00 97.81 247 ASN A O 1
ATOM 1923 N N . LYS A 1 248 ? -15.347 -14.182 12.478 1.00 97.56 248 LYS A N 1
ATOM 1924 C CA . LYS A 1 248 ? -16.615 -13.792 13.114 1.00 97.56 248 LYS A CA 1
ATOM 1925 C C . LYS A 1 248 ? -16.928 -12.316 12.853 1.00 97.56 248 LYS A C 1
ATOM 1927 O O . LYS A 1 248 ? -18.008 -12.014 12.352 1.00 97.56 248 LYS A O 1
ATOM 1932 N N . ILE A 1 249 ? -15.984 -11.418 13.140 1.00 97.56 249 ILE A N 1
ATOM 1933 C CA . ILE A 1 249 ? -16.144 -9.967 12.945 1.00 97.56 249 ILE A CA 1
ATOM 1934 C C . ILE A 1 249 ? -16.434 -9.651 11.474 1.00 97.56 249 ILE A C 1
ATOM 1936 O O . ILE A 1 249 ? -17.393 -8.946 11.171 1.00 97.56 249 ILE A O 1
ATOM 1940 N N . THR A 1 250 ? -15.664 -10.233 10.551 1.00 97.88 250 THR A N 1
ATOM 1941 C CA . THR A 1 250 ? -15.857 -10.050 9.102 1.00 97.88 250 THR A CA 1
ATOM 1942 C C . THR A 1 250 ? -17.258 -10.479 8.662 1.00 97.88 250 THR A C 1
ATOM 1944 O O . THR A 1 250 ? -17.901 -9.787 7.877 1.00 97.88 250 THR A O 1
ATOM 1947 N N . SER A 1 251 ? -17.759 -11.602 9.185 1.00 97.69 251 SER A N 1
ATOM 1948 C CA . SER A 1 251 ? -19.101 -12.101 8.862 1.00 97.69 251 SER A CA 1
ATOM 1949 C C . SER A 1 251 ? -20.206 -11.180 9.385 1.00 97.69 251 SER A C 1
ATOM 1951 O O . SER A 1 251 ? -21.185 -10.950 8.680 1.00 97.69 251 SER A O 1
ATOM 1953 N N . LEU A 1 252 ? -20.051 -10.627 10.593 1.00 97.31 252 LEU A N 1
ATOM 1954 C CA . LEU A 1 252 ? -20.997 -9.662 11.165 1.00 97.31 252 LEU A CA 1
ATOM 1955 C C . LEU A 1 252 ? -21.035 -8.362 10.351 1.00 97.31 252 LEU A C 1
ATOM 1957 O O . LEU A 1 252 ? -22.106 -7.911 9.965 1.00 97.31 252 LEU A O 1
ATOM 1961 N N . LEU A 1 253 ? -19.873 -7.821 9.983 1.00 96.75 253 LEU A N 1
ATOM 1962 C CA . LEU A 1 253 ? -19.789 -6.608 9.162 1.00 96.75 253 LEU A CA 1
ATOM 1963 C C . LEU A 1 253 ? -20.392 -6.786 7.763 1.00 96.75 253 LEU A C 1
ATOM 1965 O O . LEU A 1 253 ? -21.001 -5.861 7.232 1.00 96.75 253 LEU A O 1
ATOM 1969 N N . LYS A 1 254 ? -20.258 -7.979 7.170 1.00 96.19 254 LYS A N 1
ATOM 1970 C CA . LYS A 1 254 ? -20.913 -8.304 5.895 1.00 96.19 254 LYS A CA 1
ATOM 1971 C C . LYS A 1 254 ? -22.435 -8.385 6.028 1.00 96.19 254 LYS A C 1
ATOM 1973 O O . LYS A 1 254 ? -23.132 -7.957 5.112 1.00 96.19 254 LYS A O 1
ATOM 1978 N N . LYS A 1 255 ? -22.963 -8.887 7.154 1.00 95.81 255 LYS A N 1
ATOM 1979 C CA . LYS A 1 255 ? -24.412 -8.836 7.449 1.00 95.81 255 LYS A CA 1
ATOM 1980 C C . LYS A 1 255 ? -24.908 -7.393 7.562 1.00 95.81 255 LYS A C 1
ATOM 1982 O O . LYS A 1 255 ? -25.981 -7.083 7.057 1.00 95.81 255 LYS A O 1
ATOM 1987 N N . ASP A 1 256 ? -24.067 -6.512 8.092 1.00 92.81 256 ASP A N 1
ATOM 1988 C CA . ASP A 1 256 ? -24.284 -5.062 8.127 1.00 92.81 256 ASP A CA 1
ATOM 1989 C C . ASP A 1 256 ? -24.048 -4.363 6.772 1.00 92.81 256 ASP A C 1
ATOM 1991 O O . ASP A 1 256 ? -24.083 -3.137 6.690 1.00 92.81 256 ASP A O 1
ATOM 1995 N N . ARG A 1 257 ? -23.838 -5.131 5.693 1.00 93.75 257 ARG A N 1
ATOM 1996 C CA . ARG A 1 257 ? -23.632 -4.663 4.312 1.00 93.75 257 ARG A CA 1
ATOM 1997 C C . ARG A 1 257 ? -22.350 -3.856 4.078 1.00 93.75 257 ARG A C 1
ATOM 1999 O O . ARG A 1 257 ? -22.231 -3.194 3.047 1.00 93.75 257 ARG A O 1
ATOM 2006 N N . TYR A 1 258 ? -21.356 -3.946 4.961 1.00 95.56 258 TYR A N 1
ATOM 2007 C CA . TYR A 1 258 ? -20.022 -3.422 4.664 1.00 95.56 258 TYR A CA 1
ATOM 2008 C C . TYR A 1 258 ? -19.213 -4.399 3.813 1.00 95.56 258 TYR A C 1
ATOM 2010 O O . TYR A 1 258 ? -19.330 -5.622 3.927 1.00 95.56 258 TYR A O 1
ATOM 2018 N N . SER A 1 259 ? -18.300 -3.848 3.015 1.00 96.62 259 SER A N 1
ATOM 2019 C CA . SER A 1 259 ? -17.213 -4.649 2.460 1.00 96.62 259 SER A CA 1
ATOM 2020 C C . SER A 1 259 ? -16.160 -4.860 3.544 1.00 96.62 259 SER A C 1
ATOM 2022 O O . SER A 1 259 ? -15.672 -3.889 4.122 1.00 96.62 259 SER A O 1
ATOM 2024 N N . ALA A 1 260 ? -15.828 -6.117 3.843 1.00 97.81 260 ALA A N 1
ATOM 2025 C CA . ALA A 1 260 ? -14.891 -6.454 4.908 1.00 97.81 260 ALA A CA 1
ATOM 2026 C C . ALA A 1 260 ? -13.977 -7.626 4.533 1.00 97.81 260 ALA A C 1
ATOM 2028 O O . ALA A 1 260 ? -14.415 -8.598 3.905 1.00 97.81 260 ALA A O 1
ATOM 2029 N N . TRP A 1 261 ? -12.720 -7.542 4.971 1.00 98.31 261 TRP A N 1
ATOM 2030 C CA . TRP A 1 261 ? -11.664 -8.512 4.690 1.00 98.31 261 TRP A CA 1
ATOM 2031 C C . TRP A 1 261 ? -10.892 -8.841 5.964 1.00 98.31 261 TRP A C 1
ATOM 2033 O O . TRP A 1 261 ? -10.396 -7.940 6.640 1.00 98.31 261 TRP A O 1
ATOM 2043 N N . LEU A 1 262 ? -10.740 -10.133 6.253 1.00 98.31 262 LEU A N 1
ATOM 2044 C CA . LEU A 1 262 ? -9.761 -10.613 7.219 1.00 98.31 262 LEU A CA 1
ATOM 2045 C C . LEU A 1 262 ? -8.392 -10.682 6.542 1.00 98.31 262 LEU A C 1
ATOM 2047 O O . LEU A 1 262 ? -8.247 -11.294 5.484 1.00 98.31 262 LEU A O 1
ATOM 2051 N N . VAL A 1 263 ? -7.393 -10.058 7.155 1.00 98.12 263 VAL A N 1
ATOM 2052 C CA . VAL A 1 263 ? -6.027 -9.979 6.638 1.00 98.12 263 VAL A CA 1
ATOM 2053 C C . VAL A 1 263 ? -5.022 -10.261 7.747 1.00 98.12 263 VAL A C 1
ATOM 2055 O O . VAL A 1 263 ? -5.355 -10.258 8.932 1.00 98.12 263 VAL A O 1
ATOM 2058 N N . HIS A 1 264 ? -3.772 -10.481 7.363 1.00 97.31 264 HIS A N 1
ATOM 2059 C CA . HIS A 1 264 ? -2.668 -10.662 8.296 1.00 97.31 264 HIS A CA 1
ATOM 2060 C C . HIS A 1 264 ? -1.400 -9.973 7.802 1.00 97.31 264 HIS A C 1
ATOM 2062 O O . HIS A 1 264 ? -1.306 -9.614 6.628 1.00 97.31 264 HIS A O 1
ATOM 2068 N N . THR A 1 265 ? -0.417 -9.826 8.686 1.00 95.81 265 THR A N 1
ATOM 2069 C CA . THR A 1 265 ? 0.926 -9.337 8.335 1.00 95.81 265 THR A CA 1
ATOM 2070 C C . THR A 1 265 ? 1.571 -10.204 7.250 1.00 95.81 265 THR A C 1
ATOM 2072 O O . THR A 1 265 ? 1.438 -11.434 7.295 1.00 95.81 265 THR A O 1
ATOM 2075 N N . VAL A 1 266 ? 2.257 -9.568 6.297 1.00 93.00 266 VAL A N 1
ATOM 2076 C CA . VAL A 1 266 ? 3.116 -10.216 5.284 1.00 93.00 266 VAL A CA 1
ATOM 2077 C C . VAL A 1 266 ? 4.561 -10.245 5.758 1.00 93.00 266 VAL A C 1
ATOM 2079 O O . VAL A 1 266 ? 4.992 -9.238 6.368 1.00 93.00 266 VAL A O 1
#

Mean predicted aligned error: 3.92 Å

Radius of gyration: 18.63 Å; Cα contacts (8 Å, |Δi|>4): 594; chains: 1; bounding box: 44×42×54 Å